Protein AF-A0A2E5C8D9-F1 (afdb_monomer_lite)

Secondary structure (DSSP, 8-state):
-HHHHHTT-SEEEEPPEEEE-TTS--EEEEE--EEEE--EEEES--BTTB--SEEEEETTEEEEEEEESSSPPPHHHHHHHHHHT--EEEEE-TT----S-HHHHHHHHHT-GGGEEEEE-HHHHHHHHHHHHHSEEEE-EEETTEEEEES-TT--EEETTEEEEEIIIIITT-TTEEE--GGGTEEEE-TTS-S--

Structure (mmCIF, N/CA/C/O backbone):
data_AF-A0A2E5C8D9-F1
#
_entry.id   AF-A0A2E5C8D9-F1
#
loop_
_atom_site.group_PDB
_atom_site.id
_atom_site.type_symbol
_atom_site.label_atom_id
_atom_site.label_alt_id
_atom_site.label_comp_id
_atom_site.label_asym_id
_atom_site.label_entity_id
_atom_site.label_seq_id
_atom_site.pdbx_PDB_ins_code
_atom_site.Cartn_x
_atom_site.Cartn_y
_atom_site.Cartn_z
_atom_site.occupancy
_atom_site.B_iso_or_equiv
_atom_site.auth_seq_id
_atom_site.auth_comp_id
_atom_site.auth_asym_id
_atom_site.auth_atom_id
_atom_site.pdbx_PDB_model_num
ATOM 1 N N . MET A 1 1 ? -8.378 1.638 27.401 1.00 74.62 1 MET A N 1
ATOM 2 C CA . MET A 1 1 ? -8.713 2.998 26.921 1.00 74.62 1 MET A CA 1
ATOM 3 C C . MET A 1 1 ? -9.035 3.040 25.424 1.00 74.62 1 MET A C 1
ATOM 5 O O . MET A 1 1 ? -10.217 3.096 25.116 1.00 74.62 1 MET A O 1
ATOM 9 N N . ALA A 1 2 ? -8.077 2.928 24.490 1.00 77.38 2 ALA A N 1
ATOM 10 C CA . ALA A 1 2 ? -8.384 2.901 23.042 1.00 77.38 2 ALA A CA 1
ATOM 11 C C . ALA A 1 2 ? -9.289 1.718 22.628 1.00 77.38 2 ALA A C 1
ATOM 13 O O . ALA A 1 2 ? -10.254 1.888 21.885 1.00 77.38 2 ALA A O 1
ATOM 14 N N . LYS A 1 3 ? -9.045 0.531 23.205 1.00 82.44 3 LYS A N 1
ATOM 15 C CA . LYS A 1 3 ? -9.891 -0.666 23.038 1.00 82.44 3 LYS A CA 1
ATOM 16 C C . LYS A 1 3 ? -11.347 -0.433 23.456 1.00 82.44 3 LYS A C 1
ATOM 18 O O . LYS A 1 3 ? -12.261 -0.879 22.770 1.00 82.44 3 LYS A O 1
ATOM 23 N N . ASP A 1 4 ? -11.560 0.307 24.544 1.00 86.56 4 ASP A N 1
ATOM 24 C CA . ASP A 1 4 ? -12.894 0.615 25.078 1.00 86.56 4 ASP A CA 1
ATOM 25 C C . ASP A 1 4 ? -13.639 1.664 24.251 1.00 86.56 4 ASP A C 1
ATOM 27 O O . ASP A 1 4 ? -14.867 1.701 24.260 1.00 86.56 4 ASP A O 1
ATOM 31 N N . ILE A 1 5 ? -12.896 2.550 23.583 1.00 89.31 5 ILE A N 1
ATOM 32 C CA . ILE A 1 5 ? -13.455 3.525 22.645 1.00 89.31 5 ILE A CA 1
ATOM 33 C C . ILE A 1 5 ? -13.934 2.781 21.400 1.00 89.31 5 ILE A C 1
ATOM 35 O O . ILE A 1 5 ? -15.106 2.875 21.041 1.00 89.31 5 ILE A O 1
ATOM 39 N N . LEU A 1 6 ? -13.059 1.980 20.780 1.00 88.44 6 LEU A N 1
ATOM 40 C CA . LEU A 1 6 ? -13.401 1.259 19.553 1.00 88.44 6 LEU A CA 1
ATOM 41 C C . LEU A 1 6 ? -14.492 0.210 19.761 1.00 88.44 6 LEU A C 1
ATOM 43 O O . LEU A 1 6 ? -15.310 0.031 18.869 1.00 88.44 6 LEU A O 1
ATOM 47 N N . SER A 1 7 ? -14.575 -0.429 20.933 1.00 88.38 7 SER A N 1
ATOM 48 C CA . SER A 1 7 ? -15.653 -1.383 21.235 1.00 88.38 7 SER A CA 1
ATOM 49 C C . SER A 1 7 ? -17.051 -0.762 21.271 1.00 88.38 7 SER A C 1
ATOM 51 O O . SER A 1 7 ? -18.037 -1.485 21.137 1.00 88.38 7 SER A O 1
ATOM 53 N N . LYS A 1 8 ? -17.143 0.564 21.424 1.00 90.94 8 LYS A N 1
ATOM 54 C CA . LYS A 1 8 ? -18.401 1.325 21.452 1.00 90.94 8 LYS A CA 1
ATOM 55 C C . LYS A 1 8 ? -18.602 2.199 20.214 1.00 90.94 8 LYS A C 1
ATOM 57 O O . LYS A 1 8 ? -19.673 2.781 20.054 1.00 90.94 8 LYS A O 1
ATOM 62 N N . ALA A 1 9 ? -17.590 2.321 19.361 1.00 93.38 9 ALA A N 1
ATOM 63 C CA . ALA A 1 9 ? -17.639 3.170 18.184 1.00 93.38 9 ALA A CA 1
ATOM 64 C C . ALA A 1 9 ? -18.539 2.558 17.099 1.00 93.38 9 ALA A C 1
ATOM 66 O O . ALA A 1 9 ? -18.466 1.368 16.801 1.00 93.38 9 ALA A O 1
ATOM 67 N N . ALA A 1 10 ? -19.372 3.390 16.471 1.00 95.06 10 ALA A N 1
ATOM 68 C CA . ALA A 1 10 ? -20.209 2.974 15.343 1.00 95.06 10 ALA A CA 1
ATOM 69 C C . ALA A 1 10 ? -19.453 2.994 14.001 1.00 95.06 10 ALA A C 1
ATOM 71 O O . ALA A 1 10 ? -19.888 2.385 13.021 1.00 95.06 10 ALA A O 1
ATOM 72 N N . TYR A 1 11 ? -18.339 3.721 13.937 1.00 97.00 11 TYR A N 1
ATOM 73 C CA . TYR A 1 11 ? -17.521 3.882 12.744 1.00 97.00 11 TYR A CA 1
ATOM 74 C C . TYR A 1 11 ? -16.048 4.070 13.110 1.00 97.00 11 TYR A C 1
ATOM 76 O O . TYR A 1 11 ? -15.708 4.261 14.274 1.00 97.00 11 TYR A O 1
ATOM 84 N N . ILE A 1 12 ? -15.188 4.041 12.096 1.00 97.06 12 ILE A N 1
ATOM 85 C CA . ILE A 1 12 ? -13.784 4.444 12.172 1.00 97.06 12 ILE A CA 1
ATOM 86 C C . ILE A 1 12 ? -13.391 5.164 10.879 1.00 97.06 12 ILE A C 1
ATOM 88 O O . ILE A 1 12 ? -13.770 4.744 9.783 1.00 97.06 12 ILE A O 1
ATOM 92 N N . ALA A 1 13 ? -12.654 6.264 10.987 1.00 97.44 13 ALA A N 1
ATOM 93 C CA . ALA A 1 13 ? -11.985 6.893 9.858 1.00 97.44 13 ALA A CA 1
ATOM 94 C C . ALA A 1 13 ? -10.702 6.126 9.534 1.00 97.44 13 ALA A C 1
ATOM 96 O O . ALA A 1 13 ? -9.872 5.911 10.415 1.00 97.44 13 ALA A O 1
ATOM 97 N N . LEU A 1 14 ? -10.542 5.715 8.277 1.00 97.12 14 LEU A N 1
ATOM 98 C CA . LEU A 1 14 ? -9.335 5.041 7.803 1.00 97.12 14 LEU A CA 1
ATOM 99 C C . LEU A 1 14 ? -8.529 5.961 6.878 1.00 97.12 14 LEU A C 1
ATOM 101 O O . LEU A 1 14 ? -9.137 6.764 6.160 1.00 97.12 14 LEU A O 1
ATOM 105 N N . PRO A 1 15 ? -7.188 5.836 6.886 1.00 96.75 15 PRO A N 1
ATOM 106 C CA . PRO A 1 15 ? -6.303 6.601 6.011 1.00 96.75 15 PRO A CA 1
ATOM 107 C C . PRO A 1 15 ? -6.549 6.269 4.528 1.00 96.75 15 PRO A C 1
ATOM 109 O O . PRO A 1 15 ? -7.162 5.236 4.218 1.00 96.75 15 PRO A O 1
ATOM 112 N N . PRO A 1 16 ? -6.071 7.117 3.593 1.00 97.00 16 PRO A N 1
ATOM 113 C CA . PRO A 1 16 ? -6.121 6.789 2.175 1.00 97.00 16 PRO A CA 1
ATOM 114 C C . PRO A 1 16 ? -5.384 5.471 1.906 1.00 97.00 16 PRO A C 1
ATOM 116 O O . PRO A 1 16 ? -4.491 5.064 2.651 1.00 97.00 16 PRO A O 1
ATOM 119 N N . VAL A 1 17 ? -5.785 4.774 0.846 1.00 95.88 17 VAL A N 1
ATOM 120 C CA . VAL A 1 17 ? -5.084 3.576 0.375 1.00 95.88 17 VAL A CA 1
ATOM 121 C C . VAL A 1 17 ? -4.276 3.979 -0.839 1.00 95.88 17 VAL A C 1
ATOM 123 O O . VAL A 1 17 ? -4.842 4.376 -1.858 1.00 95.88 17 VAL A O 1
ATOM 126 N N . GLU A 1 18 ? -2.963 3.874 -0.716 1.00 93.00 18 GLU A N 1
ATOM 127 C CA . GLU A 1 18 ? -2.011 4.313 -1.724 1.00 93.00 18 GLU A CA 1
ATOM 128 C C . GLU A 1 18 ? -1.073 3.157 -2.071 1.00 93.00 18 GLU A C 1
ATOM 130 O O . GLU A 1 18 ? -0.691 2.364 -1.206 1.00 93.00 18 GLU A O 1
ATOM 135 N N . LEU A 1 19 ? -0.741 3.041 -3.354 1.00 90.12 19 LEU A N 1
ATOM 136 C CA . LEU A 1 19 ? 0.209 2.073 -3.877 1.00 90.12 19 LEU A CA 1
ATOM 137 C C . LEU A 1 19 ? 1.439 2.816 -4.402 1.00 90.12 19 LEU A C 1
ATOM 139 O O . LEU A 1 19 ? 1.326 3.655 -5.299 1.00 90.12 19 LEU A O 1
ATOM 143 N N . TYR A 1 20 ? 2.604 2.477 -3.856 1.00 84.31 20 TYR A N 1
ATOM 144 C CA . TYR A 1 20 ? 3.896 3.009 -4.280 1.00 84.31 20 TYR A CA 1
ATOM 145 C C . TYR A 1 20 ? 4.586 2.003 -5.190 1.00 84.31 20 TYR A C 1
ATOM 147 O O . TYR A 1 20 ? 4.697 0.825 -4.849 1.00 84.31 20 TYR A O 1
ATOM 155 N N . PHE A 1 21 ? 5.063 2.463 -6.342 1.00 85.31 21 PHE A N 1
ATOM 156 C CA . PHE A 1 21 ? 5.909 1.636 -7.202 1.00 85.31 21 PHE A CA 1
ATOM 157 C C . PHE A 1 21 ? 7.334 1.595 -6.645 1.00 85.31 21 PHE A C 1
ATOM 159 O O . PHE A 1 21 ? 7.719 2.481 -5.882 1.00 85.31 21 PHE A O 1
ATOM 166 N N . GLU A 1 22 ? 8.138 0.605 -7.045 1.00 75.38 22 GLU A N 1
ATOM 167 C CA . GLU A 1 22 ? 9.503 0.419 -6.516 1.00 75.38 22 GLU A CA 1
ATOM 168 C C . GLU A 1 22 ? 10.383 1.670 -6.706 1.00 75.38 22 GLU A C 1
ATOM 170 O O . GLU A 1 22 ? 11.200 2.005 -5.853 1.00 75.38 22 GLU A O 1
ATOM 175 N N . THR A 1 23 ? 10.170 2.422 -7.790 1.00 75.50 23 THR A N 1
ATOM 176 C CA . THR A 1 23 ? 10.890 3.677 -8.059 1.00 75.50 23 THR A CA 1
ATOM 177 C C . THR A 1 23 ? 10.477 4.842 -7.154 1.00 75.50 23 THR A C 1
ATOM 179 O O . THR A 1 23 ? 11.149 5.874 -7.141 1.00 75.50 23 THR A O 1
ATOM 182 N N . GLY A 1 24 ? 9.339 4.729 -6.460 1.00 72.50 24 GLY A N 1
ATOM 183 C CA . GLY A 1 24 ? 8.712 5.803 -5.689 1.00 72.50 24 GLY A CA 1
ATOM 184 C C . GLY A 1 24 ? 8.172 6.965 -6.532 1.00 72.50 24 GLY A C 1
ATOM 185 O O . GLY A 1 24 ? 7.779 7.984 -5.972 1.00 72.50 24 GLY A O 1
ATOM 186 N N . ARG A 1 25 ? 8.176 6.858 -7.870 1.00 79.88 25 ARG A N 1
ATOM 187 C CA . ARG A 1 25 ? 7.836 7.976 -8.772 1.00 79.88 25 ARG A CA 1
ATOM 188 C C . ARG A 1 25 ? 6.350 8.124 -9.044 1.00 79.88 25 ARG A C 1
ATOM 190 O O . ARG A 1 25 ? 5.886 9.247 -9.185 1.00 79.88 25 ARG A O 1
ATOM 197 N N . ARG A 1 26 ? 5.615 7.014 -9.097 1.00 82.50 26 ARG A N 1
ATOM 198 C CA . ARG A 1 26 ? 4.156 7.023 -9.200 1.00 82.50 26 ARG A CA 1
ATOM 199 C C . ARG A 1 26 ? 3.553 6.552 -7.889 1.00 82.50 26 ARG A C 1
ATOM 201 O O . ARG A 1 26 ? 3.916 5.494 -7.372 1.00 82.50 26 ARG A O 1
ATOM 208 N N . LEU A 1 27 ? 2.614 7.353 -7.404 1.00 84.25 27 LEU A N 1
ATOM 209 C CA . LEU A 1 27 ? 1.687 7.007 -6.343 1.00 84.25 27 LEU A CA 1
ATOM 210 C C . LEU A 1 27 ? 0.318 6.798 -6.979 1.00 84.25 27 LEU A C 1
ATOM 212 O O . LEU A 1 27 ? -0.237 7.726 -7.569 1.00 84.25 27 LEU A O 1
ATOM 216 N N . LEU A 1 28 ? -0.228 5.593 -6.855 1.00 89.31 28 LEU A N 1
ATOM 217 C CA . LEU A 1 28 ? -1.600 5.323 -7.260 1.00 89.31 28 LEU A CA 1
ATOM 218 C C . LEU A 1 28 ? -2.508 5.369 -6.030 1.00 89.31 28 LEU A C 1
ATOM 220 O O . LEU A 1 2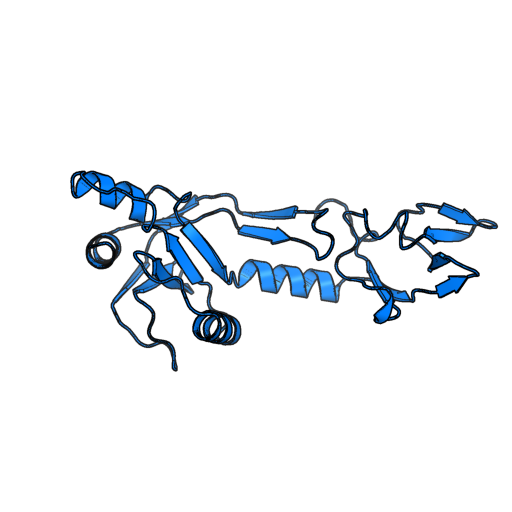8 ? -2.413 4.518 -5.143 1.00 89.31 28 LEU A O 1
ATOM 224 N N . ARG A 1 29 ? -3.399 6.364 -5.969 1.00 92.25 29 ARG A N 1
ATOM 225 C CA . ARG A 1 29 ? -4.400 6.458 -4.903 1.00 92.25 29 ARG A CA 1
ATOM 226 C C . ARG A 1 29 ? -5.607 5.584 -5.236 1.00 92.25 29 ARG A C 1
ATOM 228 O O . ARG A 1 29 ? -6.391 5.899 -6.121 1.00 92.25 29 ARG A O 1
ATOM 235 N N . LEU A 1 30 ? -5.786 4.509 -4.472 1.00 93.94 30 LEU A N 1
ATOM 236 C CA . LEU A 1 30 ? -6.883 3.547 -4.634 1.00 93.94 30 LEU A CA 1
ATOM 237 C C . LEU A 1 30 ? -8.163 3.983 -3.913 1.00 93.94 30 LEU A C 1
ATOM 239 O O . LEU A 1 30 ? -9.271 3.573 -4.278 1.00 93.94 30 LEU A O 1
ATOM 243 N N . SER A 1 31 ? -8.028 4.769 -2.847 1.00 94.56 31 SER A N 1
ATOM 244 C CA . SER A 1 31 ? -9.142 5.447 -2.176 1.00 94.56 31 SER A CA 1
ATOM 245 C C . SER A 1 31 ? -8.644 6.568 -1.277 1.00 94.56 31 SER A C 1
ATOM 247 O O . SER A 1 31 ? -7.604 6.415 -0.641 1.00 94.56 31 SER A O 1
ATOM 249 N N . ASP A 1 32 ? -9.428 7.636 -1.155 1.00 96.38 32 ASP A N 1
ATOM 250 C CA . ASP A 1 32 ? -9.212 8.680 -0.151 1.00 96.38 32 ASP A CA 1
ATOM 251 C C . ASP A 1 32 ? -9.522 8.200 1.275 1.00 96.38 32 ASP A C 1
ATOM 253 O O . ASP A 1 32 ? -10.163 7.162 1.490 1.00 96.38 32 ASP A O 1
ATOM 257 N N . ALA A 1 33 ? -9.079 8.993 2.256 1.00 96.69 33 ALA A N 1
ATOM 258 C CA . ALA A 1 33 ? -9.475 8.822 3.645 1.00 96.69 33 ALA A CA 1
ATOM 259 C C . ALA A 1 33 ? -10.998 8.913 3.771 1.00 96.69 33 ALA A C 1
ATOM 261 O O . ALA A 1 33 ? -11.628 9.829 3.236 1.00 96.69 33 ALA A O 1
ATOM 262 N N . ARG A 1 34 ? -11.608 7.971 4.492 1.00 96.38 34 ARG A N 1
ATOM 263 C CA . ARG A 1 34 ? -13.062 7.976 4.688 1.00 96.38 34 ARG A CA 1
ATOM 264 C C . ARG A 1 34 ? -13.483 7.244 5.951 1.00 96.38 34 ARG A C 1
ATOM 266 O O . ARG A 1 34 ? -12.774 6.371 6.453 1.00 96.38 34 ARG A O 1
ATOM 273 N N . LYS A 1 35 ? -14.682 7.575 6.426 1.00 97.31 35 LYS A N 1
ATOM 274 C CA . LYS A 1 35 ? -15.340 6.886 7.538 1.00 97.31 35 LYS A CA 1
ATOM 275 C C . LYS A 1 35 ? -15.984 5.591 7.053 1.00 97.31 35 LYS A C 1
ATOM 277 O O . LYS A 1 35 ? -16.658 5.561 6.024 1.00 97.31 35 LYS A O 1
ATOM 282 N N . TYR A 1 36 ? -15.787 4.531 7.820 1.00 97.25 36 TYR A N 1
ATOM 283 C CA . TYR A 1 36 ? -16.376 3.222 7.595 1.00 97.25 36 TYR A CA 1
ATOM 284 C C . TYR A 1 36 ? -17.201 2.821 8.806 1.00 97.25 36 TYR A C 1
ATOM 286 O O . TYR A 1 36 ? -16.725 2.921 9.934 1.00 97.25 36 TYR A O 1
ATOM 294 N N . LYS A 1 37 ? -18.421 2.336 8.571 1.00 97.81 37 LYS A N 1
ATOM 295 C CA . LYS A 1 37 ? -19.233 1.728 9.623 1.00 97.81 37 LYS A CA 1
ATOM 296 C C . LYS A 1 37 ? -18.532 0.475 10.151 1.00 97.81 37 LYS A C 1
ATOM 298 O O . LYS A 1 37 ? -18.030 -0.328 9.367 1.00 97.81 37 LYS A O 1
ATOM 303 N N . ILE A 1 38 ? -18.528 0.324 11.469 1.00 97.56 38 ILE A N 1
ATOM 304 C CA . ILE A 1 38 ? -18.070 -0.889 12.138 1.00 97.56 38 ILE A CA 1
ATOM 305 C C . ILE A 1 38 ? -19.267 -1.834 12.252 1.00 97.56 38 ILE A C 1
ATOM 307 O O . ILE A 1 38 ? -20.281 -1.497 12.863 1.00 97.56 38 ILE A O 1
ATOM 311 N N . ASP A 1 39 ? -19.149 -3.018 11.659 1.00 96.81 39 ASP A N 1
ATOM 312 C CA . ASP A 1 39 ? -20.178 -4.057 11.737 1.00 96.81 39 ASP A CA 1
ATOM 313 C C . ASP A 1 39 ? -20.042 -4.871 13.027 1.00 96.81 39 ASP A C 1
ATOM 315 O O . ASP A 1 39 ? -21.036 -5.251 13.646 1.00 96.81 39 ASP A O 1
ATOM 319 N N . ARG A 1 40 ? -18.799 -5.155 13.438 1.00 95.25 40 ARG A N 1
ATOM 320 C CA . ARG A 1 40 ? -18.492 -5.929 14.645 1.00 95.25 40 ARG A CA 1
ATOM 321 C C . ARG A 1 40 ? -17.126 -5.552 15.206 1.00 95.25 40 ARG A C 1
ATOM 323 O O . ARG A 1 40 ? -16.200 -5.278 14.449 1.00 95.25 40 ARG A O 1
ATOM 330 N N . VAL A 1 41 ? -16.990 -5.630 16.528 1.00 94.44 41 VAL A N 1
ATOM 331 C CA . VAL A 1 41 ? -15.711 -5.492 17.236 1.00 94.44 41 VAL A CA 1
ATOM 332 C C . VAL A 1 41 ? -15.397 -6.777 17.988 1.00 94.44 41 VAL A C 1
ATOM 334 O O . VAL A 1 41 ? -16.265 -7.357 18.644 1.00 94.44 41 VAL A O 1
ATOM 337 N N . ARG A 1 42 ? -14.147 -7.225 17.893 1.00 92.19 42 ARG A N 1
ATOM 338 C CA . ARG A 1 42 ? -13.594 -8.363 18.627 1.00 92.19 42 ARG A CA 1
ATOM 339 C C . ARG A 1 42 ? -12.336 -7.913 19.361 1.00 92.19 42 ARG A C 1
ATOM 341 O O . ARG A 1 42 ? -11.358 -7.526 18.731 1.00 92.19 42 ARG A O 1
ATOM 348 N N . VAL A 1 43 ? -12.380 -7.937 20.688 1.00 85.81 43 VAL A N 1
ATOM 349 C CA . VAL A 1 43 ? -11.277 -7.504 21.557 1.00 85.81 43 VAL A CA 1
ATOM 350 C C . VAL A 1 43 ? -10.447 -8.721 21.951 1.00 85.81 43 VAL A C 1
ATOM 352 O O . VAL A 1 43 ? -11.024 -9.765 22.254 1.00 85.81 43 VAL A O 1
ATOM 355 N N . GLU A 1 44 ? -9.116 -8.604 21.903 1.00 70.38 44 GLU A N 1
ATOM 356 C CA . GLU A 1 44 ? -8.165 -9.660 22.308 1.00 70.38 44 GLU A CA 1
ATOM 357 C C . GLU A 1 44 ? -8.416 -11.045 21.686 1.00 70.38 44 GLU A C 1
ATOM 359 O O . GLU A 1 44 ? -8.051 -12.081 22.243 1.00 70.38 44 GLU A O 1
ATOM 364 N N . SER A 1 45 ? -9.044 -11.073 20.514 1.00 73.31 45 SER A N 1
ATOM 365 C CA . SER A 1 45 ? -9.340 -12.308 19.798 1.00 73.31 45 SER A CA 1
ATOM 366 C C . SER A 1 45 ? -8.121 -12.760 19.007 1.00 73.31 45 SER A C 1
ATOM 368 O O . SER A 1 45 ? -7.468 -11.943 18.368 1.00 73.31 45 SER A O 1
ATOM 370 N N . SER A 1 46 ? -7.829 -14.058 19.016 1.00 77.94 46 SER A N 1
ATOM 371 C CA . SER A 1 46 ? -6.811 -14.637 18.141 1.00 77.94 46 SER A CA 1
ATOM 372 C C . SER A 1 46 ? -7.359 -14.809 16.725 1.00 77.94 46 SER A C 1
ATOM 374 O O . SER A 1 46 ? -8.460 -15.335 16.544 1.00 77.94 46 SER A O 1
ATOM 376 N N . ILE A 1 47 ? -6.574 -14.414 15.726 1.00 78.81 47 ILE A N 1
ATOM 377 C CA . ILE A 1 47 ? -6.780 -14.795 14.328 1.00 78.81 47 ILE A CA 1
ATOM 378 C C . ILE A 1 47 ? -5.624 -15.695 13.910 1.00 78.81 47 ILE A C 1
ATOM 380 O O . ILE A 1 47 ? -4.466 -15.274 13.861 1.00 78.81 47 ILE A O 1
ATOM 384 N N . GLU A 1 48 ? -5.951 -16.969 13.698 1.00 81.00 48 GLU A N 1
ATOM 385 C CA . GLU A 1 48 ? -4.978 -18.056 13.599 1.00 81.00 48 GLU A CA 1
ATOM 386 C C . GLU A 1 48 ? -3.966 -17.993 14.754 1.00 81.00 48 GLU A C 1
ATOM 388 O O . GLU A 1 48 ? -4.318 -18.228 15.907 1.00 81.00 48 GLU A O 1
ATOM 393 N N . ASN A 1 49 ? -2.721 -17.620 14.458 1.00 80.19 49 ASN A N 1
ATOM 394 C CA . ASN A 1 49 ? -1.644 -17.570 15.434 1.00 80.19 49 ASN A CA 1
ATOM 395 C C . ASN A 1 49 ? -1.408 -16.148 15.988 1.00 80.19 49 ASN A C 1
ATOM 397 O O . ASN A 1 49 ? -0.643 -15.987 16.939 1.00 80.19 49 ASN A O 1
ATOM 401 N N . ILE A 1 50 ? -2.001 -15.103 15.402 1.00 81.50 50 ILE A N 1
ATOM 402 C CA . ILE A 1 50 ? -1.756 -13.705 15.792 1.00 81.50 50 ILE A CA 1
ATOM 403 C C . ILE A 1 50 ? -2.774 -13.277 16.848 1.00 81.50 50 ILE A C 1
ATOM 405 O O . ILE A 1 50 ? -3.974 -13.490 16.682 1.00 81.50 50 ILE A O 1
ATOM 409 N N . ARG A 1 51 ? -2.299 -12.619 17.912 1.00 85.25 51 ARG A N 1
ATOM 410 C CA . ARG A 1 51 ? -3.146 -11.921 18.885 1.00 85.25 51 ARG A CA 1
ATOM 411 C C . ARG A 1 51 ? -3.054 -10.405 18.655 1.00 85.25 51 ARG A C 1
ATOM 413 O O . ARG A 1 51 ? -2.130 -9.772 19.175 1.00 85.25 51 ARG A O 1
ATOM 420 N N . PRO A 1 52 ? -3.940 -9.832 17.828 1.00 87.81 52 PRO A N 1
ATOM 421 C CA . PRO A 1 52 ? -4.058 -8.390 17.699 1.00 87.81 52 PRO A CA 1
ATOM 422 C C . PRO A 1 52 ? -4.721 -7.767 18.927 1.00 87.81 52 PRO A C 1
ATOM 424 O O . PRO A 1 52 ? -5.410 -8.445 19.697 1.00 87.81 52 PRO A O 1
ATOM 427 N N . ASP A 1 53 ? -4.547 -6.458 19.087 1.00 87.00 53 ASP A N 1
ATOM 428 C CA . ASP A 1 53 ? -5.263 -5.700 20.112 1.00 87.00 53 ASP A CA 1
ATOM 429 C C . ASP A 1 53 ? -6.779 -5.750 19.896 1.00 87.00 53 ASP A C 1
ATOM 431 O O . ASP A 1 53 ? -7.547 -5.952 20.847 1.00 87.00 53 ASP A O 1
ATOM 435 N N . LEU A 1 54 ? -7.199 -5.571 18.641 1.00 91.12 54 LEU A N 1
ATOM 436 C CA . LEU A 1 54 ? -8.590 -5.546 18.207 1.00 91.12 54 LEU A CA 1
ATOM 437 C C . LEU A 1 54 ? -8.713 -6.102 16.782 1.00 91.12 54 LEU A C 1
ATOM 439 O O . LEU A 1 54 ? -7.816 -5.954 15.950 1.00 91.12 54 LEU A O 1
ATOM 443 N N . ILE A 1 55 ? -9.877 -6.669 16.476 1.00 93.94 55 ILE A N 1
ATOM 444 C CA . ILE A 1 55 ? -10.303 -6.957 15.106 1.00 93.94 55 ILE A CA 1
ATOM 445 C C . ILE A 1 55 ? -11.651 -6.278 14.877 1.00 93.94 55 ILE A C 1
ATOM 447 O O . ILE A 1 55 ? -12.629 -6.561 15.578 1.00 93.94 55 ILE A O 1
ATOM 451 N N . LEU A 1 56 ? -11.700 -5.388 13.891 1.00 95.38 56 LEU A N 1
ATOM 452 C CA . LEU A 1 56 ? -12.929 -4.769 13.408 1.00 95.38 56 LEU A CA 1
ATOM 453 C C . LEU A 1 56 ? -13.427 -5.545 12.191 1.00 95.38 56 LEU A C 1
ATOM 455 O O . LEU A 1 56 ? -12.633 -5.929 11.340 1.00 95.38 56 LEU A O 1
ATOM 459 N N . THR A 1 57 ? -14.733 -5.743 12.075 1.00 95.88 57 THR A N 1
ATOM 460 C CA . THR A 1 57 ? -15.356 -6.188 10.824 1.00 95.88 57 THR A CA 1
ATOM 461 C C . THR A 1 57 ? -16.014 -4.980 10.161 1.00 95.88 57 THR A C 1
ATOM 463 O O . THR A 1 57 ? -16.794 -4.278 10.803 1.00 95.88 57 THR A O 1
ATOM 466 N N . ILE A 1 58 ? -15.673 -4.720 8.899 1.00 95.75 58 ILE A N 1
ATOM 467 C CA . ILE A 1 58 ? -16.117 -3.575 8.096 1.00 95.75 58 ILE A CA 1
ATOM 468 C C . ILE A 1 58 ? -16.532 -4.074 6.710 1.00 95.75 58 ILE A C 1
ATOM 470 O O . ILE A 1 58 ? -15.714 -4.623 5.969 1.00 95.75 58 ILE A O 1
ATOM 474 N N . GLY A 1 59 ? -17.797 -3.877 6.336 1.00 94.06 59 GLY A N 1
ATOM 475 C CA . GLY A 1 59 ? -18.340 -4.378 5.072 1.00 94.06 59 GLY A CA 1
ATOM 476 C C . GLY A 1 59 ? -18.188 -5.896 4.934 1.00 94.06 59 GLY A C 1
ATOM 477 O O . GLY A 1 59 ? -17.879 -6.384 3.848 1.00 94.06 59 GLY A O 1
ATOM 478 N N . GLY A 1 60 ? -18.309 -6.629 6.047 1.00 93.88 60 GLY A N 1
ATOM 479 C CA . GLY A 1 60 ? -18.101 -8.081 6.098 1.00 93.88 60 GLY A CA 1
ATOM 480 C C . GLY A 1 60 ? -16.644 -8.552 5.977 1.00 93.88 60 GLY A C 1
ATOM 481 O O . GLY A 1 60 ? -16.415 -9.751 5.837 1.00 93.88 60 GLY A O 1
ATOM 482 N N . ARG A 1 61 ? -15.656 -7.647 6.024 1.00 94.44 61 ARG A N 1
ATOM 483 C CA . ARG A 1 61 ? -14.222 -7.979 5.984 1.00 94.44 61 ARG A CA 1
ATOM 484 C C . ARG A 1 61 ? -13.539 -7.613 7.287 1.00 94.44 61 ARG A C 1
ATOM 486 O O . ARG A 1 61 ? -13.873 -6.602 7.894 1.00 94.44 61 ARG A O 1
ATOM 493 N N . ASP A 1 62 ? -12.549 -8.401 7.671 1.00 95.06 62 ASP A N 1
ATOM 494 C CA . ASP A 1 62 ? -11.778 -8.139 8.877 1.00 95.06 62 ASP A CA 1
ATOM 495 C C . ASP A 1 62 ? -10.668 -7.109 8.643 1.00 95.06 62 ASP A C 1
ATOM 497 O O . ASP A 1 62 ? -10.010 -7.088 7.601 1.00 95.06 62 ASP A O 1
ATOM 501 N N . LEU A 1 63 ? -10.473 -6.262 9.649 1.00 96.00 63 LEU A N 1
ATOM 502 C CA . LEU A 1 63 ? -9.408 -5.283 9.779 1.00 96.00 63 LEU A CA 1
ATOM 503 C C . LEU A 1 63 ? -8.748 -5.487 11.144 1.00 96.00 63 LEU A C 1
ATOM 505 O O . LEU A 1 63 ? -9.383 -5.310 12.187 1.00 96.00 63 LEU A O 1
ATOM 509 N N . ILE A 1 64 ? -7.471 -5.848 11.130 1.00 95.06 64 ILE A N 1
ATOM 510 C CA . ILE A 1 64 ? -6.641 -5.905 12.332 1.00 95.06 64 ILE A CA 1
ATOM 511 C C . ILE A 1 64 ? -6.303 -4.474 12.762 1.00 95.06 64 ILE A C 1
ATOM 513 O O . ILE A 1 64 ? -5.966 -3.630 11.931 1.00 95.06 64 ILE A O 1
ATOM 517 N N . VAL A 1 65 ? -6.390 -4.198 14.060 1.00 93.00 65 VAL A N 1
ATOM 518 C CA . VAL A 1 65 ? -6.011 -2.904 14.630 1.00 93.00 65 VAL A CA 1
ATOM 519 C C . VAL A 1 65 ? -5.046 -3.144 15.782 1.00 93.00 65 VAL A C 1
ATOM 521 O O . VAL A 1 65 ? -5.372 -3.866 16.726 1.00 93.00 65 VAL A O 1
ATOM 524 N N . GLU A 1 66 ? -3.873 -2.527 15.690 1.00 90.88 66 GLU A N 1
ATOM 525 C CA . GLU A 1 66 ? -2.844 -2.478 16.730 1.00 90.88 66 GLU A CA 1
ATOM 526 C C . GLU A 1 66 ? -2.792 -1.067 17.324 1.00 90.88 66 GLU A C 1
ATOM 528 O O . GLU A 1 66 ? -2.976 -0.086 16.598 1.00 90.88 66 GLU A O 1
ATOM 533 N N . VAL A 1 67 ? -2.561 -0.944 18.632 1.00 87.12 67 VAL A N 1
ATOM 534 C CA . VAL A 1 67 ? -2.436 0.358 19.300 1.00 87.12 67 VAL A CA 1
ATOM 535 C C . VAL A 1 67 ? -0.999 0.542 19.774 1.00 87.12 67 VAL A C 1
ATOM 537 O O . VAL A 1 67 ? -0.539 -0.138 20.690 1.00 87.12 67 VAL A O 1
ATOM 540 N N . PHE A 1 68 ? -0.294 1.503 19.183 1.00 79.88 68 PHE A N 1
ATOM 541 C CA . PHE A 1 68 ? 1.076 1.831 19.556 1.00 79.88 68 PHE A CA 1
ATOM 542 C C . PHE A 1 68 ? 1.095 2.938 20.610 1.00 79.88 68 PHE A C 1
ATOM 544 O O . PHE A 1 68 ? 0.651 4.056 20.360 1.00 79.88 68 PHE A O 1
ATOM 551 N N . VAL A 1 69 ? 1.611 2.620 21.801 1.00 66.50 69 VAL A N 1
ATOM 552 C CA . VAL A 1 69 ? 1.806 3.593 22.894 1.00 66.50 69 VAL A CA 1
ATOM 553 C C . VAL A 1 69 ? 3.290 3.735 23.230 1.00 66.50 69 VAL A C 1
ATOM 555 O O . VAL A 1 69 ? 3.816 4.839 23.229 1.00 66.50 69 VAL A O 1
ATOM 558 N N . THR A 1 70 ? 3.993 2.624 23.475 1.00 56.62 70 THR A N 1
ATOM 559 C CA . THR A 1 70 ? 5.435 2.635 23.804 1.00 56.62 70 THR A CA 1
ATOM 560 C C . THR A 1 70 ? 6.274 1.648 22.991 1.00 56.62 70 THR A C 1
ATOM 562 O O . THR A 1 70 ? 7.472 1.871 22.829 1.00 56.62 70 THR A O 1
ATOM 565 N N . HIS A 1 71 ? 5.677 0.589 22.426 1.00 61.81 71 HIS A N 1
ATOM 566 C CA . HIS A 1 71 ? 6.377 -0.402 21.595 1.00 61.81 71 HIS A CA 1
ATOM 567 C C . HIS A 1 71 ? 5.695 -0.596 20.240 1.00 61.81 71 HIS A C 1
ATOM 569 O O . HIS A 1 71 ? 4.530 -0.989 20.204 1.00 61.81 71 HIS A O 1
ATOM 575 N N . LYS A 1 72 ? 6.418 -0.295 19.150 1.00 62.72 72 LYS A N 1
ATOM 576 C CA . LYS A 1 72 ? 5.923 -0.453 17.776 1.00 62.72 72 LYS A CA 1
ATOM 577 C C . LYS A 1 72 ? 5.614 -1.918 17.514 1.00 62.72 72 LYS A C 1
ATOM 579 O O . LYS A 1 72 ? 6.226 -2.794 18.130 1.00 62.72 72 LYS A O 1
ATOM 584 N N . VAL A 1 73 ? 4.710 -2.179 16.574 1.00 69.00 73 VAL A N 1
ATOM 585 C CA . VAL A 1 73 ? 4.510 -3.538 16.062 1.00 69.00 73 VAL A CA 1
ATOM 586 C C . VAL A 1 73 ? 5.849 -4.092 15.561 1.00 69.00 73 VAL A C 1
ATOM 588 O O . VAL A 1 73 ? 6.505 -3.471 14.727 1.00 69.00 73 VAL A O 1
ATOM 591 N N . ASP A 1 74 ? 6.264 -5.247 16.087 1.00 79.31 74 ASP A N 1
ATOM 592 C CA . ASP A 1 74 ? 7.518 -5.885 15.686 1.00 79.31 74 ASP A CA 1
ATOM 593 C C . ASP A 1 74 ? 7.447 -6.476 14.262 1.00 79.31 74 ASP A C 1
ATOM 595 O O . ASP A 1 74 ? 6.379 -6.819 13.739 1.00 79.31 74 ASP A O 1
ATOM 599 N N . ASP A 1 75 ? 8.610 -6.611 13.620 1.00 81.44 75 ASP A N 1
ATOM 600 C CA . ASP A 1 75 ? 8.721 -7.102 12.240 1.00 81.44 75 ASP A CA 1
ATOM 601 C C . ASP A 1 75 ? 8.175 -8.532 12.069 1.00 81.44 75 ASP A C 1
ATOM 603 O O . ASP A 1 75 ? 7.696 -8.909 10.988 1.00 81.44 75 ASP A O 1
ATOM 607 N N . GLU A 1 76 ? 8.206 -9.342 13.132 1.00 83.81 76 GLU A N 1
ATOM 608 C CA . GLU A 1 76 ? 7.666 -10.700 13.122 1.00 83.81 76 GLU A CA 1
ATOM 609 C C . GLU A 1 76 ? 6.137 -10.674 12.985 1.00 83.81 76 GLU A C 1
ATOM 611 O O . GLU A 1 76 ? 5.567 -11.361 12.127 1.00 83.81 76 GLU A O 1
ATOM 616 N N . LYS A 1 77 ? 5.460 -9.838 13.775 1.00 81.50 77 LYS A N 1
ATOM 617 C CA . LYS A 1 77 ? 4.012 -9.636 13.746 1.00 81.50 77 LYS A CA 1
ATOM 618 C C . LYS A 1 77 ? 3.581 -9.039 12.413 1.00 81.50 77 LYS A C 1
ATOM 620 O O . LYS A 1 77 ? 2.646 -9.573 11.811 1.00 81.50 77 LYS A O 1
ATOM 625 N N . VAL A 1 78 ? 4.303 -8.042 11.886 1.00 86.38 78 VAL A N 1
ATOM 626 C CA . VAL A 1 78 ? 4.059 -7.502 10.531 1.00 86.38 78 VAL A CA 1
ATOM 627 C C . VAL A 1 78 ? 4.121 -8.616 9.486 1.00 86.38 78 VAL A C 1
ATOM 629 O O . VAL A 1 78 ? 3.217 -8.759 8.660 1.00 86.38 78 VAL A O 1
ATOM 632 N N . SER A 1 79 ? 5.159 -9.452 9.536 1.00 87.00 79 SER A N 1
ATOM 633 C CA . SER A 1 79 ? 5.336 -10.557 8.590 1.00 87.00 79 SER A CA 1
ATOM 634 C C . SER A 1 79 ? 4.203 -11.581 8.670 1.00 87.00 79 SER A C 1
ATOM 636 O O . SER A 1 79 ? 3.762 -12.110 7.648 1.00 87.00 79 SER A O 1
ATOM 638 N N . ARG A 1 80 ? 3.699 -11.861 9.875 1.00 87.75 80 ARG A N 1
ATOM 639 C CA . ARG A 1 80 ? 2.563 -12.768 10.085 1.00 87.75 80 ARG A CA 1
ATOM 640 C C . ARG A 1 80 ? 1.264 -12.173 9.544 1.00 87.75 80 ARG A C 1
ATOM 642 O O . ARG A 1 80 ? 0.541 -12.881 8.852 1.00 87.75 80 ARG A O 1
ATOM 649 N N . ILE A 1 81 ? 1.003 -10.888 9.789 1.00 89.31 81 ILE A N 1
ATOM 650 C CA . ILE A 1 81 ? -0.165 -10.169 9.251 1.00 89.31 81 ILE A CA 1
ATOM 651 C C . ILE A 1 81 ? -0.161 -10.219 7.719 1.00 89.31 81 ILE A C 1
ATOM 653 O O . ILE A 1 81 ? -1.167 -10.578 7.110 1.00 89.31 81 ILE A O 1
ATOM 657 N N . LYS A 1 82 ? 0.990 -9.937 7.094 1.00 89.88 82 LYS A N 1
ATOM 658 C CA . LYS A 1 82 ? 1.154 -10.014 5.634 1.00 89.88 82 LYS A CA 1
ATOM 659 C C . LYS A 1 82 ? 0.811 -11.402 5.091 1.00 89.88 82 LYS A C 1
ATOM 661 O O . LYS A 1 82 ? 0.124 -11.500 4.080 1.00 89.88 82 LYS A O 1
ATOM 666 N N . ARG A 1 83 ? 1.236 -12.471 5.777 1.00 90.06 83 ARG A N 1
ATOM 667 C CA . ARG A 1 83 ? 0.913 -13.858 5.390 1.00 90.06 83 ARG A CA 1
ATOM 668 C C . ARG A 1 83 ? -0.570 -14.199 5.524 1.00 90.06 83 ARG A C 1
ATOM 670 O O . ARG A 1 83 ? -1.059 -14.976 4.715 1.00 90.06 83 ARG A O 1
ATOM 677 N N . LEU A 1 84 ? -1.275 -13.619 6.498 1.00 90.88 84 LEU A N 1
ATOM 678 C CA . LEU A 1 84 ? -2.729 -13.787 6.619 1.00 90.88 84 LEU A CA 1
ATOM 679 C C . LEU A 1 84 ? -3.494 -13.130 5.463 1.00 90.88 84 LEU A C 1
ATOM 681 O O . LEU A 1 84 ? -4.640 -13.487 5.210 1.00 90.88 84 LEU A O 1
ATOM 685 N N . GLY A 1 85 ? -2.904 -12.133 4.795 1.00 91.75 85 GLY A N 1
ATOM 686 C CA . GLY A 1 85 ? -3.586 -11.370 3.748 1.00 91.75 85 GLY A CA 1
ATOM 687 C C . GLY A 1 85 ? -4.741 -10.507 4.272 1.00 91.75 85 GLY A C 1
ATOM 688 O O . GLY A 1 85 ? -5.564 -10.038 3.486 1.00 91.75 85 GLY A O 1
ATOM 689 N N . VAL A 1 86 ? -4.808 -10.274 5.587 1.00 92.81 86 VAL A N 1
ATOM 690 C CA . VAL A 1 86 ? -5.831 -9.447 6.242 1.00 92.81 86 VAL A CA 1
ATOM 691 C C . VAL A 1 86 ? -5.280 -8.044 6.453 1.00 92.81 86 VAL A C 1
ATOM 693 O O . VAL A 1 86 ? -4.205 -7.882 7.026 1.00 92.81 86 VAL A O 1
ATOM 696 N N . SER A 1 87 ? -6.019 -7.025 6.006 1.00 96.38 87 SER A N 1
ATOM 697 C CA . SER A 1 87 ? -5.642 -5.623 6.211 1.00 96.38 87 SER A CA 1
ATOM 698 C C . SER A 1 87 ? -5.436 -5.312 7.693 1.00 96.38 87 SER A C 1
ATOM 700 O O . SER A 1 87 ? -6.190 -5.782 8.546 1.00 96.38 87 SER A O 1
ATOM 702 N N . ALA A 1 88 ? -4.444 -4.479 7.986 1.00 95.81 88 ALA A N 1
ATOM 703 C CA . ALA A 1 88 ? -4.083 -4.093 9.337 1.00 95.81 88 ALA A CA 1
ATOM 704 C C . ALA A 1 88 ? -3.661 -2.626 9.405 1.00 95.81 88 ALA A C 1
ATOM 706 O O . ALA A 1 88 ? -2.909 -2.152 8.547 1.00 95.81 88 ALA A O 1
ATOM 707 N N . ILE A 1 89 ? -4.108 -1.937 10.451 1.00 95.31 89 ILE A N 1
ATOM 708 C CA . ILE A 1 89 ? -3.653 -0.591 10.794 1.00 95.31 89 ILE A CA 1
ATOM 709 C C . ILE A 1 89 ? -2.999 -0.561 12.173 1.00 95.31 89 ILE A C 1
ATOM 711 O O . ILE A 1 89 ? -3.353 -1.334 13.063 1.00 95.31 89 ILE A O 1
ATOM 715 N N . GLU A 1 90 ? -2.085 0.380 12.343 1.00 93.19 90 GLU A N 1
ATOM 716 C CA . GLU A 1 90 ? -1.558 0.811 13.632 1.00 93.19 90 GLU A CA 1
ATOM 717 C C . GLU A 1 90 ? -2.167 2.175 13.961 1.00 93.19 90 GLU A C 1
ATOM 719 O O . GLU A 1 90 ? -2.182 3.064 13.107 1.00 93.19 90 GLU A O 1
ATOM 724 N N . ILE A 1 91 ? -2.686 2.338 15.177 1.00 92.06 91 ILE A N 1
ATOM 725 C CA . ILE A 1 91 ? -3.069 3.638 15.730 1.00 92.06 91 ILE A CA 1
ATOM 726 C C . ILE A 1 91 ? -1.900 4.122 16.586 1.00 92.06 91 ILE A C 1
ATOM 728 O O . ILE A 1 91 ? -1.628 3.537 17.636 1.00 92.06 91 ILE A O 1
ATOM 732 N N . ASP A 1 92 ? -1.212 5.164 16.128 1.00 88.12 92 ASP A N 1
ATOM 733 C CA . ASP A 1 92 ? -0.057 5.744 16.808 1.00 88.12 92 ASP A CA 1
ATOM 734 C C . ASP A 1 92 ? -0.509 6.780 17.842 1.00 88.12 92 ASP A C 1
ATOM 736 O O . ASP A 1 92 ? -0.975 7.869 17.506 1.00 88.12 92 ASP A O 1
ATOM 740 N N . LEU A 1 93 ? -0.365 6.417 19.116 1.00 83.00 93 LEU A N 1
ATOM 741 C CA . LEU A 1 93 ? -0.613 7.269 20.277 1.00 83.00 93 LEU A CA 1
ATOM 742 C C . LEU A 1 93 ? 0.690 7.543 21.054 1.00 83.00 93 LEU A C 1
ATOM 744 O O . LEU A 1 93 ? 0.653 7.991 22.196 1.00 83.00 93 LEU A O 1
ATOM 748 N N . SER A 1 94 ? 1.860 7.265 20.470 1.00 77.31 94 SER A N 1
ATOM 749 C CA . SER A 1 94 ? 3.155 7.383 21.160 1.00 77.31 94 SER A CA 1
ATOM 750 C C . SER A 1 94 ? 3.598 8.831 21.376 1.00 77.31 94 SER A C 1
ATOM 752 O O . SER A 1 94 ? 4.226 9.160 22.380 1.00 77.31 94 SER A O 1
ATOM 754 N N . HIS A 1 95 ? 3.225 9.718 20.452 1.00 64.88 95 HIS A N 1
ATOM 755 C CA . HIS A 1 95 ? 3.529 11.147 20.518 1.00 64.88 95 HIS A CA 1
ATOM 756 C C . HIS A 1 95 ? 2.445 11.967 21.214 1.00 64.88 95 HIS A C 1
ATOM 758 O O . HIS A 1 95 ? 2.605 13.179 21.376 1.00 64.88 95 HIS A O 1
ATOM 764 N N . SER A 1 96 ? 1.349 11.339 21.651 1.00 60.03 96 SER A N 1
ATOM 765 C CA . SER A 1 96 ? 0.387 12.041 22.484 1.00 60.03 96 SER A CA 1
ATOM 766 C C . SER A 1 96 ? 0.990 12.200 23.878 1.00 60.03 96 SER A C 1
ATOM 768 O O . SER A 1 96 ? 0.932 11.288 24.702 1.00 60.03 96 SER A O 1
ATOM 770 N N . ILE A 1 97 ? 1.570 13.373 24.148 1.00 51.31 97 ILE A N 1
ATOM 771 C CA . ILE A 1 97 ? 1.688 13.917 25.506 1.00 51.31 97 ILE A CA 1
ATOM 772 C C . ILE A 1 97 ? 0.242 14.163 25.954 1.00 51.31 97 ILE A C 1
ATOM 774 O O . ILE A 1 97 ? -0.279 15.263 25.839 1.00 51.31 97 ILE A O 1
ATOM 778 N N . TRP A 1 98 ? -0.478 13.092 26.277 1.00 55.53 98 TRP A N 1
ATOM 779 C CA . TRP A 1 98 ? -1.910 13.159 26.517 1.00 55.53 98 TRP A CA 1
ATOM 780 C C . TRP A 1 98 ? -2.138 13.558 27.973 1.00 55.53 98 TRP A C 1
ATOM 782 O O . TRP A 1 98 ? -2.034 12.734 28.880 1.00 55.53 98 TRP A O 1
ATOM 792 N N . ASP A 1 99 ? -2.412 14.841 28.181 1.00 52.84 99 ASP A N 1
ATOM 793 C CA . ASP A 1 99 ? -2.864 15.452 29.434 1.00 52.84 99 ASP A CA 1
ATOM 794 C C . ASP A 1 99 ? -4.379 15.774 29.419 1.00 52.84 99 ASP A C 1
ATOM 796 O O . ASP A 1 99 ? -4.904 16.356 30.368 1.00 52.84 99 ASP A O 1
ATOM 800 N N . GLY A 1 100 ? -5.079 15.385 28.342 1.00 55.06 100 GLY A N 1
ATOM 801 C CA . GLY A 1 100 ? -6.463 15.758 28.026 1.00 55.06 100 GLY A CA 1
ATOM 802 C C . GLY A 1 100 ? -7.566 14.807 28.519 1.00 55.06 100 GLY A C 1
ATOM 803 O O . GLY A 1 100 ? -7.339 13.852 29.263 1.00 55.06 100 GLY A O 1
ATOM 804 N N . THR A 1 101 ? -8.807 15.090 28.102 1.00 59.47 101 THR A N 1
ATOM 805 C CA . THR A 1 101 ? -10.028 14.383 28.539 1.00 59.47 101 THR A CA 1
ATOM 806 C C . THR A 1 101 ? -10.362 13.176 27.654 1.00 59.47 101 THR A C 1
ATOM 808 O O . THR A 1 101 ? -9.888 13.051 26.524 1.00 59.47 101 THR A O 1
ATOM 811 N N . ARG A 1 102 ? -11.194 12.243 28.149 1.00 59.50 102 ARG A N 1
ATOM 812 C CA . ARG A 1 102 ? -11.570 11.001 27.435 1.00 59.50 102 ARG A CA 1
ATOM 813 C C . ARG A 1 102 ? -12.207 11.278 26.066 1.00 59.50 102 ARG A C 1
ATOM 815 O O . ARG A 1 102 ? -12.049 10.469 25.149 1.00 59.50 102 ARG A O 1
ATOM 822 N N . GLU A 1 103 ? -12.916 12.392 25.947 1.00 60.12 103 GLU A N 1
ATOM 823 C CA . GLU A 1 103 ? -13.559 12.886 24.733 1.00 60.12 103 GLU A CA 1
ATOM 824 C C . GLU A 1 103 ? -12.527 13.187 23.633 1.00 60.12 103 GLU A C 1
ATOM 826 O O . GLU A 1 103 ? -12.708 12.754 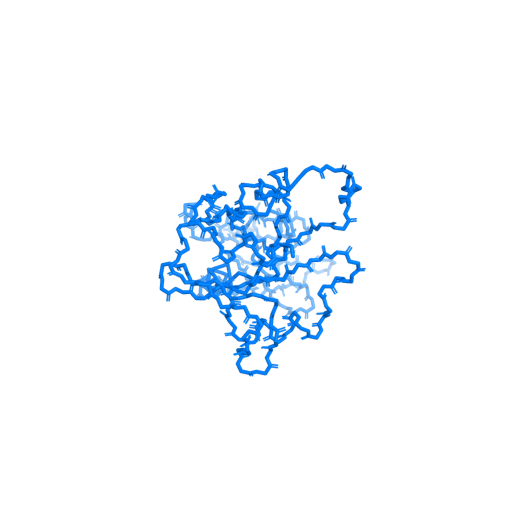22.492 1.00 60.12 103 GLU A O 1
ATOM 831 N N . ASP A 1 104 ? -11.395 13.797 23.991 1.00 74.06 104 ASP A N 1
ATOM 832 C CA . ASP A 1 104 ? -10.313 14.122 23.052 1.00 74.06 104 ASP A CA 1
ATOM 833 C C . ASP A 1 104 ? -9.676 12.847 22.478 1.00 74.06 104 ASP A C 1
ATOM 835 O O . ASP A 1 104 ? -9.448 12.726 21.274 1.00 74.06 104 ASP A O 1
ATOM 839 N N . MET A 1 105 ? -9.481 11.826 23.320 1.00 79.75 105 MET A N 1
ATOM 840 C CA . MET A 1 105 ? -8.951 10.529 22.882 1.00 79.75 105 MET A CA 1
ATOM 841 C C . MET A 1 105 ? -9.919 9.770 21.964 1.00 79.75 105 MET A C 1
ATOM 843 O O . MET A 1 105 ? -9.477 9.036 21.077 1.00 79.75 105 MET A O 1
ATOM 847 N N . SER A 1 106 ? -11.233 9.935 22.154 1.00 85.75 106 SER A N 1
ATOM 848 C CA . SER A 1 106 ? -12.227 9.328 21.263 1.00 85.75 106 SER A CA 1
ATOM 849 C C . SER A 1 106 ? -12.079 9.847 19.838 1.00 85.75 106 SER A C 1
ATOM 851 O O . SER A 1 106 ? -12.065 9.042 18.908 1.00 85.75 106 SER A O 1
ATOM 853 N N . SER A 1 107 ? -11.907 11.161 19.677 1.00 87.00 107 SER A N 1
ATOM 854 C CA . SER A 1 107 ? -11.692 11.778 18.365 1.00 87.00 107 SER A CA 1
ATOM 855 C C . SER A 1 107 ? -10.431 11.230 17.688 1.00 87.00 107 SER A C 1
ATOM 857 O O . SER A 1 107 ? -10.484 10.760 16.551 1.00 87.00 107 SER A O 1
ATOM 859 N N . LEU A 1 108 ? -9.309 11.161 18.415 1.00 87.75 108 LEU A N 1
ATOM 860 C CA . LEU A 1 108 ? -8.045 10.634 17.880 1.00 87.75 108 LEU A CA 1
ATOM 861 C C . LEU A 1 108 ? -8.185 9.188 17.374 1.00 87.75 108 LEU A C 1
ATOM 863 O O . LEU A 1 108 ? -7.762 8.836 16.268 1.00 87.75 108 LEU A O 1
ATOM 867 N N . VAL A 1 109 ? -8.829 8.333 18.169 1.00 89.94 109 VAL A N 1
ATOM 868 C CA . VAL A 1 109 ? -8.974 6.910 17.849 1.00 89.94 109 VAL A CA 1
ATOM 869 C C . VAL A 1 109 ? -10.019 6.669 16.754 1.00 89.94 109 VAL A C 1
ATOM 871 O O . VAL A 1 109 ? -9.818 5.787 15.921 1.00 89.94 109 VAL A O 1
ATOM 874 N N . VAL A 1 110 ? -11.096 7.455 16.688 1.00 93.75 110 VAL A N 1
ATOM 875 C CA . VAL A 1 110 ? -12.242 7.187 15.798 1.00 93.75 110 VAL A CA 1
ATOM 876 C C . VAL A 1 110 ? -12.259 8.073 14.555 1.00 93.75 110 VAL A C 1
ATOM 878 O O . VAL A 1 110 ? -12.451 7.558 13.453 1.00 93.75 110 VAL A O 1
ATOM 881 N N . ASP A 1 111 ? -12.049 9.376 14.701 1.00 93.25 111 ASP A N 1
ATOM 882 C CA . ASP A 1 111 ? -12.271 10.378 13.654 1.00 93.25 111 ASP A CA 1
ATOM 883 C C . ASP A 1 111 ? -10.993 10.767 12.907 1.00 93.25 111 ASP A C 1
ATOM 885 O O . ASP A 1 111 ? -11.013 10.909 11.682 1.00 93.25 111 ASP A O 1
ATOM 889 N N . GLU A 1 112 ? -9.874 10.881 13.618 1.00 91.62 112 GLU A N 1
ATOM 890 C CA . GLU A 1 112 ? -8.633 11.404 13.046 1.00 91.62 112 GLU A CA 1
ATOM 891 C C . GLU A 1 112 ? -7.830 10.301 12.354 1.00 91.62 112 GLU A C 1
ATOM 893 O O . GLU A 1 112 ? -7.100 9.530 12.980 1.00 91.62 112 GLU A O 1
ATOM 898 N N . TRP A 1 113 ? -7.965 10.186 11.033 1.00 93.81 113 TRP A N 1
ATOM 899 C CA . TRP A 1 113 ? -7.227 9.181 10.260 1.00 93.81 113 TRP A CA 1
ATOM 900 C C . TRP A 1 113 ? -5.708 9.413 10.269 1.00 93.81 113 TRP A C 1
ATOM 902 O O . TRP A 1 113 ? -4.966 8.464 10.052 1.00 93.81 113 TRP A O 1
ATOM 912 N N . PHE A 1 114 ? -5.242 10.636 10.544 1.00 90.44 114 PHE A N 1
ATOM 913 C CA . PHE A 1 114 ? -3.820 10.999 10.526 1.00 90.44 114 PHE A CA 1
ATOM 914 C C . PHE A 1 114 ? -2.983 10.251 11.579 1.00 90.44 114 PHE A C 1
ATOM 916 O O . PHE A 1 114 ? -1.794 10.031 11.383 1.00 90.44 114 PHE A O 1
ATOM 923 N N . PHE A 1 115 ? -3.610 9.790 12.665 1.00 90.00 115 PHE A N 1
ATOM 924 C CA . PHE A 1 115 ? -2.966 8.956 13.690 1.00 90.00 115 PHE A CA 1
ATOM 925 C C . PHE A 1 115 ? -2.978 7.463 13.340 1.00 90.00 115 PHE A C 1
ATOM 927 O O . PHE A 1 115 ? -2.712 6.624 14.197 1.00 90.00 115 PHE A O 1
ATOM 934 N N . LYS A 1 116 ? -3.357 7.102 12.111 1.00 93.38 116 LYS A N 1
ATOM 935 C CA . LYS A 1 116 ? -3.547 5.715 11.689 1.00 93.38 116 LYS A CA 1
ATOM 936 C C . LYS A 1 116 ? -2.698 5.429 10.466 1.00 93.38 116 LYS A C 1
ATOM 938 O O . LYS A 1 116 ? -2.818 6.104 9.447 1.00 93.38 116 LYS A O 1
ATOM 943 N N . ASN A 1 117 ? -1.902 4.374 10.548 1.00 93.38 117 ASN A N 1
ATOM 944 C CA . ASN A 1 117 ? -1.015 3.946 9.475 1.00 93.38 117 ASN A CA 1
ATOM 945 C C . ASN A 1 117 ? -1.374 2.533 9.024 1.00 93.38 117 ASN A C 1
ATOM 947 O O . ASN A 1 117 ? -1.687 1.675 9.846 1.00 93.38 117 ASN A O 1
ATOM 951 N N . TRP A 1 118 ? -1.315 2.266 7.720 1.00 95.19 118 TRP A N 1
ATOM 952 C CA . TRP A 1 118 ? -1.429 0.898 7.216 1.00 95.19 118 TRP A CA 1
ATOM 953 C C . TRP A 1 118 ? -0.161 0.114 7.563 1.00 95.19 118 TRP A C 1
ATOM 955 O O . TRP A 1 118 ? 0.914 0.422 7.061 1.00 95.19 118 TRP A O 1
ATOM 965 N N . ILE A 1 119 ? -0.301 -0.948 8.356 1.00 93.88 119 ILE A N 1
ATOM 966 C CA . ILE A 1 119 ? 0.735 -1.985 8.493 1.00 93.88 119 ILE A CA 1
ATOM 967 C C . ILE A 1 119 ? 0.738 -2.847 7.224 1.00 93.88 119 ILE A C 1
ATOM 969 O O . ILE A 1 119 ? 1.779 -3.236 6.690 1.00 93.88 119 ILE A O 1
ATOM 973 N N . PHE A 1 120 ? -0.466 -3.159 6.744 1.00 94.69 120 PHE A N 1
ATOM 974 C CA . PHE A 1 120 ? -0.713 -3.926 5.536 1.00 94.69 120 PHE A CA 1
ATOM 975 C C . PHE A 1 120 ? -2.097 -3.584 4.986 1.00 94.69 120 PHE A C 1
ATOM 977 O O . PHE A 1 120 ? -3.066 -3.489 5.739 1.00 94.69 120 PHE A O 1
ATOM 984 N N . ASN A 1 121 ? -2.220 -3.447 3.669 1.00 96.00 121 ASN A N 1
ATOM 985 C CA . ASN A 1 121 ? -3.509 -3.253 3.020 1.00 96.00 121 ASN A CA 1
ATOM 986 C C . ASN A 1 121 ? -3.692 -4.283 1.903 1.00 96.00 121 ASN A C 1
ATOM 988 O O . ASN A 1 121 ? -3.018 -4.225 0.876 1.00 96.00 121 ASN A O 1
ATOM 992 N N . ALA A 1 122 ? -4.639 -5.204 2.092 1.00 95.00 122 ALA A N 1
ATOM 993 C CA . ALA A 1 122 ? -4.881 -6.292 1.149 1.00 95.00 122 ALA A CA 1
ATOM 994 C C . ALA A 1 122 ? -5.282 -5.787 -0.247 1.00 95.00 122 ALA A C 1
ATOM 996 O O . ALA A 1 122 ? -4.893 -6.377 -1.249 1.00 95.00 122 ALA A O 1
ATOM 997 N N . ARG A 1 123 ? -6.021 -4.670 -0.329 1.00 94.62 123 ARG A N 1
ATOM 998 C CA . ARG A 1 123 ? -6.439 -4.079 -1.608 1.00 94.62 123 ARG A CA 1
ATOM 999 C C . ARG A 1 123 ? -5.249 -3.501 -2.374 1.00 94.62 123 ARG A C 1
ATOM 1001 O O . ARG A 1 123 ? -5.192 -3.670 -3.585 1.00 94.62 123 ARG A O 1
ATOM 1008 N N . ALA A 1 124 ? -4.314 -2.844 -1.686 1.00 94.25 124 ALA A N 1
ATOM 1009 C CA . ALA A 1 124 ? -3.103 -2.322 -2.318 1.00 94.25 124 ALA A CA 1
ATOM 1010 C C . ALA A 1 124 ? -2.246 -3.446 -2.917 1.00 94.25 124 ALA A C 1
ATOM 1012 O O . ALA A 1 124 ? -1.784 -3.322 -4.046 1.00 94.25 124 ALA A O 1
ATOM 1013 N N . VAL A 1 125 ? -2.105 -4.566 -2.200 1.00 93.38 125 VAL A N 1
ATOM 1014 C CA . VAL A 1 125 ? -1.379 -5.744 -2.704 1.00 93.38 125 VAL A CA 1
ATOM 1015 C C . VAL A 1 125 ? -2.092 -6.383 -3.890 1.00 93.38 125 VAL A C 1
ATOM 1017 O O . VAL A 1 125 ? -1.464 -6.612 -4.914 1.00 93.38 125 VAL A O 1
ATOM 1020 N N . GLN A 1 126 ? -3.409 -6.592 -3.799 1.00 93.94 126 GLN A N 1
ATOM 1021 C CA . GLN A 1 126 ? -4.196 -7.130 -4.915 1.00 93.94 126 GLN A CA 1
ATOM 1022 C C . GLN A 1 126 ? -4.070 -6.272 -6.177 1.00 93.94 126 GLN A C 1
ATOM 1024 O O . GLN A 1 126 ? -3.971 -6.804 -7.280 1.00 93.94 126 GLN A O 1
ATOM 1029 N N . GLU A 1 127 ? -4.063 -4.948 -6.019 1.00 94.25 127 GLU A N 1
ATOM 1030 C CA . GLU A 1 127 ? -3.902 -4.038 -7.146 1.00 94.25 127 GLU A CA 1
ATOM 1031 C C . GLU A 1 127 ? -2.481 -4.067 -7.719 1.00 94.25 127 GLU A C 1
ATOM 1033 O O . GLU A 1 127 ? -2.309 -4.068 -8.937 1.00 94.25 127 GLU A O 1
ATOM 1038 N N . PHE A 1 128 ? -1.460 -4.162 -6.865 1.00 92.50 128 PHE A N 1
ATOM 1039 C CA . PHE A 1 128 ? -0.085 -4.359 -7.319 1.00 92.50 128 PHE A CA 1
ATOM 1040 C C . PHE A 1 128 ? 0.068 -5.664 -8.109 1.00 92.50 128 PHE A C 1
ATOM 1042 O O . PHE A 1 128 ? 0.610 -5.649 -9.212 1.00 92.50 128 PHE A O 1
ATOM 1049 N N . ASP A 1 129 ? -0.474 -6.771 -7.599 1.00 93.25 129 ASP A N 1
ATOM 1050 C CA . ASP A 1 129 ? -0.443 -8.074 -8.269 1.00 93.25 129 ASP A CA 1
ATOM 1051 C C . ASP A 1 129 ? -1.182 -8.033 -9.613 1.00 93.25 129 ASP A C 1
ATOM 1053 O O . ASP A 1 129 ? -0.702 -8.576 -10.613 1.00 93.25 129 ASP A O 1
ATOM 1057 N N . ARG A 1 130 ? -2.321 -7.327 -9.672 1.00 94.62 130 ARG A N 1
ATOM 1058 C CA . ARG A 1 130 ? -3.051 -7.078 -10.923 1.00 94.62 130 ARG A CA 1
ATOM 1059 C C . ARG A 1 130 ? -2.169 -6.351 -11.935 1.00 94.62 130 ARG A C 1
ATOM 1061 O O . ARG A 1 130 ? -2.100 -6.770 -13.090 1.00 94.62 130 ARG A O 1
ATOM 1068 N N . LEU A 1 131 ? -1.484 -5.285 -11.518 1.00 93.62 131 LEU A N 1
ATOM 1069 C CA . LEU A 1 131 ? -0.592 -4.517 -12.389 1.00 93.62 131 LEU A CA 1
ATOM 1070 C C . LEU A 1 131 ? 0.620 -5.329 -12.836 1.00 93.62 131 LEU A C 1
ATOM 1072 O O . LEU A 1 131 ? 0.990 -5.272 -14.008 1.00 93.62 131 LEU A O 1
ATOM 1076 N N . MET A 1 132 ? 1.191 -6.131 -11.941 1.00 92.94 132 MET A N 1
ATOM 1077 C CA . MET A 1 132 ? 2.277 -7.055 -12.261 1.00 92.94 132 MET A CA 1
ATOM 1078 C C . MET A 1 132 ? 1.851 -8.091 -13.302 1.00 92.94 132 MET A C 1
ATOM 1080 O O . MET A 1 132 ? 2.605 -8.352 -14.238 1.00 92.94 132 MET A O 1
ATOM 1084 N N . GLY A 1 133 ? 0.631 -8.627 -13.199 1.00 95.12 133 GLY A N 1
ATOM 1085 C CA . GLY A 1 133 ? 0.066 -9.549 -14.189 1.00 95.12 133 GLY A CA 1
ATOM 1086 C C . GLY A 1 133 ? -0.148 -8.927 -15.574 1.00 95.12 133 GLY A C 1
ATOM 1087 O O . GLY A 1 133 ? -0.147 -9.644 -16.573 1.00 95.12 133 GLY A O 1
ATOM 1088 N N . LEU A 1 134 ? -0.299 -7.601 -15.647 1.00 95.06 134 LEU A N 1
ATOM 1089 C CA . LEU A 1 134 ? -0.435 -6.848 -16.897 1.00 95.06 134 LEU A CA 1
ATOM 1090 C C . LEU A 1 134 ? 0.898 -6.287 -17.413 1.00 95.06 134 LEU A C 1
ATOM 1092 O O . LEU A 1 134 ? 0.980 -5.867 -18.565 1.00 95.06 134 LEU A O 1
ATOM 1096 N N . ALA A 1 135 ? 1.941 -6.235 -16.584 1.00 95.06 135 ALA A N 1
ATOM 1097 C CA . ALA A 1 135 ? 3.192 -5.578 -16.928 1.00 95.06 135 ALA A CA 1
ATOM 1098 C C . ALA A 1 135 ? 3.935 -6.294 -18.066 1.00 95.06 135 ALA A C 1
ATOM 1100 O O . ALA A 1 135 ? 4.076 -7.517 -18.101 1.00 95.06 135 ALA A O 1
ATOM 1101 N N . LEU A 1 136 ? 4.518 -5.509 -18.977 1.00 95.88 136 LEU A N 1
ATOM 1102 C CA . LEU A 1 136 ? 5.465 -6.043 -19.948 1.00 95.88 136 LEU A CA 1
ATOM 1103 C C . LEU A 1 136 ? 6.788 -6.317 -19.241 1.00 95.88 136 LEU A C 1
ATOM 1105 O O . LEU A 1 136 ? 7.489 -5.384 -18.839 1.00 95.88 136 LEU A O 1
ATOM 1109 N N . LYS A 1 137 ? 7.157 -7.595 -19.149 1.00 95.75 137 LYS A N 1
ATOM 1110 C CA . LYS A 1 137 ? 8.492 -8.010 -18.719 1.00 95.75 137 LYS A CA 1
ATOM 1111 C C . LYS A 1 137 ? 9.487 -7.778 -19.855 1.00 95.75 137 LYS A C 1
ATOM 1113 O O . LYS A 1 137 ? 9.488 -8.499 -20.853 1.00 95.75 137 LYS A O 1
ATOM 1118 N N . LYS A 1 138 ? 10.317 -6.742 -19.733 1.00 95.12 138 LYS A N 1
ATOM 1119 C CA . LYS A 1 138 ? 11.251 -6.302 -20.779 1.00 95.12 138 LYS A CA 1
ATOM 1120 C C . LYS A 1 138 ? 12.700 -6.531 -20.337 1.00 95.12 138 LYS A C 1
ATOM 1122 O O . LYS A 1 138 ? 13.079 -6.002 -19.296 1.00 95.12 138 LYS A O 1
ATOM 1127 N N . PRO A 1 139 ? 13.524 -7.267 -21.104 1.00 95.38 139 PRO A N 1
ATOM 1128 C CA . PRO A 1 139 ? 14.934 -7.463 -20.778 1.00 95.38 139 PRO A CA 1
ATOM 1129 C C . PRO A 1 139 ? 15.709 -6.144 -20.713 1.00 95.38 139 PRO A C 1
ATOM 1131 O O . PRO A 1 139 ? 15.477 -5.240 -21.521 1.00 95.38 139 PRO A O 1
ATOM 1134 N N . THR A 1 140 ? 16.669 -6.065 -19.795 1.00 94.56 140 THR A N 1
ATOM 1135 C CA . THR A 1 140 ? 17.678 -5.004 -19.771 1.00 94.56 140 THR A CA 1
ATOM 1136 C C . THR A 1 140 ? 18.933 -5.475 -20.496 1.00 94.56 140 THR A C 1
ATOM 1138 O O . THR A 1 140 ? 19.448 -6.555 -20.217 1.00 94.56 140 THR A O 1
ATOM 1141 N N . ILE A 1 141 ? 19.442 -4.664 -21.418 1.00 94.06 141 ILE A N 1
ATOM 1142 C CA . ILE A 1 141 ? 20.553 -5.012 -22.306 1.00 94.06 141 ILE A CA 1
ATOM 1143 C C . ILE A 1 141 ? 21.701 -4.033 -22.074 1.00 94.06 141 ILE A C 1
ATOM 1145 O O . ILE A 1 141 ? 21.544 -2.825 -22.268 1.00 94.06 141 ILE A O 1
ATOM 1149 N N . VAL A 1 142 ? 22.869 -4.548 -21.698 1.00 93.94 142 VAL A N 1
ATOM 1150 C CA . VAL A 1 142 ? 24.087 -3.741 -21.552 1.00 93.94 142 VAL A CA 1
ATOM 1151 C C . VAL A 1 142 ? 24.679 -3.463 -22.933 1.00 93.94 142 VAL A C 1
ATOM 1153 O O . VAL A 1 142 ? 24.894 -4.377 -23.729 1.00 93.94 142 VAL A O 1
ATOM 1156 N N . ARG A 1 143 ? 24.933 -2.188 -23.237 1.00 91.44 143 ARG A N 1
ATOM 1157 C CA . ARG A 1 143 ? 25.593 -1.733 -24.468 1.00 91.44 143 ARG A CA 1
ATOM 1158 C C . ARG A 1 143 ? 26.669 -0.721 -24.096 1.00 91.44 143 ARG A C 1
ATOM 1160 O O . ARG A 1 143 ? 26.360 0.421 -23.761 1.00 91.44 143 ARG A O 1
ATOM 1167 N N . GLY A 1 144 ? 27.928 -1.152 -24.135 1.00 90.00 144 GLY A N 1
ATOM 1168 C CA . GLY A 1 144 ? 29.036 -0.367 -23.591 1.00 90.00 144 GLY A CA 1
ATOM 1169 C C . GLY A 1 144 ? 28.858 -0.163 -22.085 1.00 90.00 144 GLY A C 1
ATOM 1170 O O . GLY A 1 144 ? 28.641 -1.126 -21.358 1.00 90.00 144 GLY A O 1
ATOM 1171 N N . PHE A 1 145 ? 28.899 1.091 -21.636 1.00 88.81 145 PHE A N 1
ATOM 1172 C CA . PHE A 1 145 ? 28.761 1.468 -20.223 1.00 88.81 145 PHE A CA 1
ATOM 1173 C C . PHE A 1 145 ? 27.314 1.761 -19.790 1.00 88.81 145 PHE A C 1
ATOM 1175 O O . PHE A 1 145 ? 27.091 2.245 -18.683 1.00 88.81 145 PHE A O 1
ATOM 1182 N N . SER A 1 146 ? 26.324 1.499 -20.650 1.00 91.56 146 SER A N 1
ATOM 1183 C CA . SER A 1 146 ? 24.927 1.863 -20.396 1.00 91.56 146 SER A CA 1
ATOM 1184 C C . SER A 1 146 ? 23.982 0.679 -20.570 1.00 91.56 146 SER A C 1
ATOM 1186 O O . SER A 1 146 ? 24.102 -0.116 -21.506 1.00 91.56 146 SER A O 1
ATOM 1188 N N . THR A 1 147 ? 22.990 0.596 -19.688 1.00 95.19 147 THR A N 1
ATOM 1189 C CA . THR A 1 147 ? 21.923 -0.406 -19.740 1.00 95.19 147 THR A CA 1
ATOM 1190 C C . THR A 1 147 ? 20.698 0.172 -20.433 1.00 95.19 147 THR A C 1
ATOM 1192 O O . THR A 1 147 ? 20.284 1.291 -20.145 1.00 95.19 147 THR A O 1
ATOM 1195 N N . HIS A 1 148 ? 20.099 -0.598 -21.335 1.00 95.81 148 HIS A N 1
ATOM 1196 C CA . HIS A 1 148 ? 18.992 -0.164 -22.178 1.00 95.81 148 HIS A CA 1
ATOM 1197 C C . HIS A 1 148 ? 17.817 -1.134 -22.126 1.00 95.81 148 HIS A C 1
ATOM 1199 O O . HIS A 1 148 ? 17.991 -2.325 -21.882 1.00 95.81 148 HIS A O 1
ATOM 1205 N N . VAL A 1 149 ? 16.630 -0.628 -22.439 1.00 96.38 149 VAL A N 1
ATOM 1206 C CA . VAL A 1 149 ? 15.412 -1.413 -22.624 1.00 96.38 149 VAL A CA 1
ATOM 1207 C C . VAL A 1 149 ? 14.852 -1.130 -24.013 1.00 96.38 149 VAL A C 1
ATOM 1209 O O . VAL A 1 149 ? 14.451 -0.007 -24.325 1.00 96.38 149 VAL A O 1
ATOM 1212 N N . ASP A 1 150 ? 14.815 -2.156 -24.858 1.00 96.88 150 ASP A N 1
ATOM 1213 C CA . ASP A 1 150 ? 14.322 -2.034 -26.230 1.00 96.88 150 ASP A CA 1
ATOM 1214 C C . ASP A 1 150 ? 12.795 -1.995 -26.285 1.00 96.88 150 ASP A C 1
ATOM 1216 O O . ASP A 1 150 ? 12.103 -2.583 -25.450 1.00 96.88 150 ASP A O 1
ATOM 1220 N N . LEU A 1 151 ? 12.250 -1.347 -27.316 1.00 96.69 151 LEU A N 1
ATOM 1221 C CA . LEU A 1 151 ? 10.813 -1.216 -27.561 1.00 96.69 151 LEU A CA 1
ATOM 1222 C C . LEU A 1 151 ? 10.081 -0.572 -26.376 1.00 96.69 151 LEU A C 1
ATOM 1224 O O . LEU A 1 151 ? 9.101 -1.118 -25.865 1.00 96.69 151 LEU A O 1
ATOM 1228 N N . CYS A 1 152 ? 10.596 0.567 -25.906 1.00 96.94 152 CYS A N 1
ATOM 1229 C CA . CYS A 1 152 ? 9.935 1.374 -24.882 1.00 96.94 152 CYS A CA 1
ATOM 1230 C C . CYS A 1 152 ? 8.532 1.791 -25.376 1.00 96.94 152 CYS A C 1
ATOM 1232 O O . CYS A 1 152 ? 8.457 2.471 -26.404 1.00 96.94 152 CYS A O 1
ATOM 1234 N N . PRO A 1 153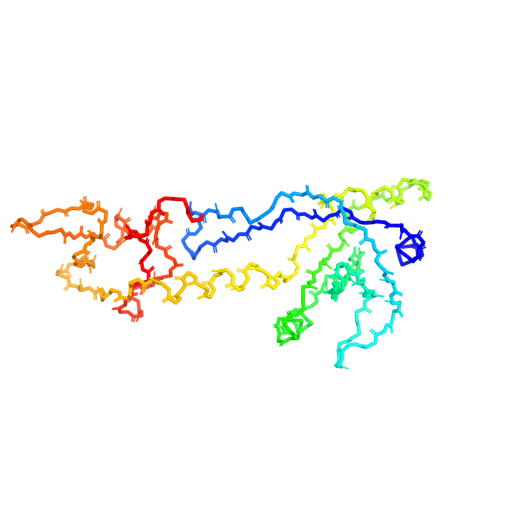 ? 7.440 1.439 -24.666 1.00 96.00 153 PRO A N 1
ATOM 1235 C CA . PRO A 1 153 ? 6.077 1.793 -25.080 1.00 96.00 153 PRO A CA 1
ATOM 1236 C C . PRO A 1 153 ? 5.855 3.306 -25.195 1.00 96.00 153 PRO A C 1
ATOM 1238 O O . PRO A 1 153 ? 5.213 3.775 -26.128 1.00 96.00 153 PRO A O 1
ATOM 1241 N N . LEU A 1 154 ? 6.493 4.067 -24.302 1.00 95.06 154 LEU A N 1
ATOM 1242 C CA . LEU A 1 154 ? 6.440 5.529 -24.265 1.00 95.06 154 LEU A CA 1
ATOM 1243 C C . LEU A 1 154 ? 7.386 6.198 -25.272 1.00 95.06 154 LEU A C 1
ATOM 1245 O O . LEU A 1 154 ? 7.467 7.421 -25.311 1.00 95.06 154 LEU A O 1
ATOM 1249 N N . LYS A 1 155 ? 8.151 5.411 -26.044 1.00 96.38 155 LYS A N 1
ATOM 1250 C CA . LYS A 1 155 ? 9.104 5.890 -27.061 1.00 96.38 155 LYS A CA 1
ATOM 1251 C C . LYS A 1 155 ? 10.050 6.989 -26.548 1.00 96.38 155 LYS A C 1
ATOM 1253 O O . LYS A 1 155 ? 10.342 7.934 -27.274 1.00 96.38 155 LYS A O 1
ATOM 1258 N N . LYS A 1 156 ? 10.549 6.850 -25.309 1.00 96.38 156 LYS A N 1
ATOM 1259 C CA . LYS A 1 156 ? 11.429 7.840 -24.650 1.00 96.38 156 LYS A CA 1
ATOM 1260 C C . LYS A 1 156 ? 12.633 8.231 -25.514 1.00 96.38 156 LYS A C 1
ATOM 1262 O O . LYS A 1 156 ? 13.018 9.394 -25.535 1.00 96.38 156 LYS A O 1
ATOM 1267 N N . ARG A 1 157 ? 13.205 7.269 -26.247 1.00 97.00 157 ARG A N 1
ATOM 1268 C CA . ARG A 1 157 ? 14.282 7.472 -27.229 1.00 97.00 157 ARG A CA 1
ATOM 1269 C C . ARG A 1 157 ? 14.029 6.657 -28.493 1.00 97.00 157 ARG A C 1
ATOM 1271 O O . ARG A 1 157 ? 13.231 5.721 -28.481 1.00 97.00 157 ARG A O 1
ATOM 1278 N N . THR A 1 158 ? 14.733 6.984 -29.580 1.00 97.31 158 THR A N 1
ATOM 1279 C CA . THR A 1 158 ? 14.647 6.273 -30.869 1.00 97.31 158 THR A CA 1
ATOM 1280 C C . THR A 1 158 ? 16.029 6.094 -31.499 1.00 97.31 158 THR A C 1
ATOM 1282 O O . THR A 1 158 ? 16.800 7.046 -31.576 1.00 97.31 158 THR A O 1
ATOM 1285 N N . TYR A 1 159 ? 16.337 4.889 -31.990 1.00 94.81 159 TYR A N 1
ATOM 1286 C CA . TYR A 1 159 ? 17.554 4.592 -32.756 1.00 94.81 159 TYR A CA 1
ATOM 1287 C C . TYR A 1 159 ? 17.207 3.803 -34.020 1.00 94.81 159 TYR A C 1
ATOM 1289 O O . TYR A 1 159 ? 16.565 2.755 -33.944 1.00 94.81 159 TYR A O 1
ATOM 1297 N N . LYS A 1 160 ? 17.601 4.315 -35.197 1.00 95.00 160 LYS A N 1
ATOM 1298 C CA . LYS A 1 160 ? 17.246 3.741 -36.515 1.00 95.00 160 LYS A CA 1
ATOM 1299 C C . LYS A 1 160 ? 15.745 3.411 -36.636 1.00 95.00 160 LYS A C 1
ATOM 1301 O O . LYS A 1 160 ? 15.363 2.340 -37.099 1.00 95.00 160 LYS A O 1
ATOM 1306 N N . GLY A 1 161 ? 14.896 4.316 -36.144 1.00 95.06 161 GLY A N 1
ATOM 1307 C CA . GLY A 1 161 ? 13.436 4.165 -36.155 1.00 95.06 161 GLY A CA 1
ATOM 1308 C C . GLY A 1 161 ? 12.857 3.206 -35.106 1.00 95.06 161 GLY A C 1
ATOM 1309 O O . GLY A 1 161 ? 11.640 3.063 -35.039 1.00 95.06 161 GLY A O 1
ATOM 1310 N N . ARG A 1 162 ? 13.678 2.561 -34.265 1.00 96.44 162 ARG A N 1
ATOM 1311 C CA . ARG A 1 162 ? 13.205 1.670 -33.195 1.00 96.44 162 ARG A CA 1
ATOM 1312 C C . ARG A 1 162 ? 13.205 2.387 -31.842 1.00 96.44 162 ARG A C 1
ATOM 1314 O O . ARG A 1 162 ? 14.241 2.951 -31.475 1.00 96.44 162 ARG A O 1
ATOM 1321 N N . PRO A 1 163 ? 12.089 2.372 -31.091 1.00 97.81 163 PRO A N 1
ATOM 1322 C CA . PRO A 1 163 ? 12.037 3.012 -29.786 1.00 97.81 163 PRO A CA 1
ATOM 1323 C C . PRO A 1 163 ? 12.820 2.214 -28.740 1.00 97.81 163 PRO A C 1
ATOM 1325 O O . PRO A 1 163 ? 12.827 0.983 -28.763 1.00 97.81 163 PRO A O 1
ATOM 1328 N N . TYR A 1 164 ? 13.442 2.910 -27.794 1.00 97.38 164 TYR A N 1
ATOM 1329 C CA . TYR A 1 164 ? 14.143 2.32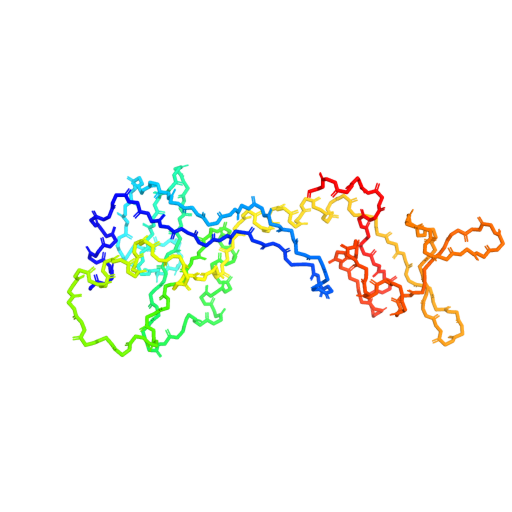7 -26.648 1.00 97.38 164 TYR A CA 1
ATOM 1330 C C . TYR A 1 164 ? 14.149 3.308 -25.466 1.00 97.38 164 TYR A C 1
ATOM 1332 O O . TYR A 1 164 ? 13.641 4.426 -25.574 1.00 97.38 164 TYR A O 1
ATOM 1340 N N . ALA A 1 165 ? 14.693 2.873 -24.335 1.00 97.12 165 ALA A N 1
ATOM 1341 C CA . ALA A 1 165 ? 14.969 3.700 -23.168 1.00 97.12 165 ALA A CA 1
ATOM 1342 C C . ALA A 1 165 ? 16.348 3.346 -22.587 1.00 97.12 165 ALA A C 1
ATOM 1344 O O . ALA A 1 165 ? 16.752 2.181 -22.611 1.00 97.12 165 ALA A O 1
ATOM 1345 N N . SER A 1 166 ? 17.071 4.340 -22.081 1.00 95.62 166 SER A N 1
ATOM 1346 C CA . SER A 1 166 ? 18.173 4.148 -21.136 1.00 95.62 166 SER A CA 1
ATOM 1347 C C . SER A 1 166 ? 17.577 3.793 -19.777 1.00 95.62 166 SER A C 1
ATOM 1349 O O . SER A 1 166 ? 16.670 4.474 -19.296 1.00 95.62 166 SER A O 1
ATOM 1351 N N . PHE A 1 167 ? 18.062 2.723 -19.150 1.00 93.75 167 PHE A N 1
ATOM 1352 C CA . PHE A 1 167 ? 17.543 2.300 -17.855 1.00 93.75 167 PHE A CA 1
ATOM 1353 C C . PHE A 1 167 ? 17.778 3.382 -16.791 1.00 93.75 167 PHE A C 1
ATOM 1355 O O . PHE A 1 167 ? 16.824 3.822 -16.155 1.00 93.75 167 PHE A O 1
ATOM 1362 N N . ASN A 1 168 ? 19.020 3.858 -16.662 1.00 91.81 168 ASN A N 1
ATOM 1363 C CA . ASN A 1 168 ? 19.398 4.840 -15.643 1.00 91.81 168 ASN A CA 1
ATOM 1364 C C . ASN A 1 168 ? 18.770 6.215 -15.896 1.00 91.81 168 ASN A C 1
ATOM 1366 O O . ASN A 1 168 ? 18.282 6.838 -14.959 1.00 91.81 168 ASN A O 1
ATOM 1370 N N . ASP A 1 169 ? 18.766 6.673 -17.150 1.00 93.75 169 ASP A N 1
ATOM 1371 C CA . ASP A 1 169 ? 18.346 8.045 -17.460 1.00 93.75 169 ASP A CA 1
ATOM 1372 C C . ASP A 1 169 ? 16.830 8.172 -17.640 1.00 93.75 169 ASP A C 1
ATOM 1374 O O . ASP A 1 169 ? 16.262 9.217 -17.334 1.00 93.75 169 ASP A O 1
ATOM 1378 N N . ASP A 1 170 ? 16.167 7.122 -18.143 1.00 94.94 170 ASP A N 1
ATOM 1379 C CA . ASP A 1 170 ? 14.748 7.192 -18.495 1.00 94.94 170 ASP A CA 1
ATOM 1380 C C . ASP A 1 170 ? 13.873 6.278 -17.629 1.00 94.94 170 ASP A C 1
ATOM 1382 O O . ASP A 1 170 ? 12.782 6.690 -17.241 1.00 94.94 170 ASP A O 1
ATOM 1386 N N . CYS A 1 171 ? 14.290 5.033 -17.351 1.00 93.50 171 CYS A N 1
ATOM 1387 C CA . CYS A 1 171 ? 13.430 4.060 -16.662 1.00 93.50 171 CYS A CA 1
ATOM 1388 C C . CYS A 1 171 ? 13.368 4.282 -15.148 1.00 93.50 171 CYS A C 1
ATOM 1390 O O . CYS A 1 171 ? 12.269 4.243 -14.602 1.00 93.50 171 CYS A O 1
ATOM 1392 N N . VAL A 1 172 ? 14.495 4.550 -14.479 1.00 90.38 172 VAL A N 1
ATOM 1393 C CA . VAL A 1 172 ? 14.548 4.764 -13.014 1.00 90.38 172 VAL A CA 1
ATOM 1394 C C . VAL A 1 172 ? 13.629 5.911 -12.571 1.00 90.38 172 VAL A C 1
ATOM 1396 O O . VAL A 1 172 ? 12.999 5.841 -11.519 1.00 90.38 172 VAL A O 1
ATOM 1399 N N . GLY A 1 173 ? 13.515 6.961 -13.389 1.00 89.62 173 GLY A N 1
ATOM 1400 C CA . GLY A 1 173 ? 12.619 8.095 -13.149 1.00 89.62 173 GLY A CA 1
ATOM 1401 C C . GLY A 1 173 ? 11.199 7.927 -13.700 1.00 89.62 173 GLY A C 1
ATOM 1402 O O . GLY A 1 173 ? 10.406 8.859 -13.607 1.00 89.62 173 GLY A O 1
ATOM 1403 N N . CYS A 1 174 ? 10.868 6.791 -14.316 1.00 91.88 174 CYS A N 1
ATOM 1404 C CA . CYS A 1 174 ? 9.610 6.616 -15.034 1.00 91.88 174 CYS A CA 1
ATOM 1405 C C . CYS A 1 174 ? 8.464 6.212 -14.098 1.00 91.88 174 CYS A C 1
ATOM 1407 O O . CYS A 1 174 ? 8.537 5.192 -13.417 1.00 91.88 174 CYS A O 1
ATOM 1409 N N . GLU A 1 175 ? 7.346 6.933 -14.175 1.00 92.00 175 GLU A N 1
ATOM 1410 C CA . GLU A 1 175 ? 6.096 6.633 -13.454 1.00 92.00 175 GLU A CA 1
ATOM 1411 C C . GLU A 1 175 ? 5.439 5.304 -13.869 1.00 92.00 175 GLU A C 1
ATOM 1413 O O . GLU A 1 175 ? 4.532 4.814 -13.205 1.00 92.00 175 GLU A O 1
ATOM 1418 N N . TYR A 1 176 ? 5.896 4.703 -14.968 1.00 92.25 176 TYR A N 1
ATOM 1419 C CA . TYR A 1 176 ? 5.374 3.447 -15.509 1.00 92.25 176 TYR A CA 1
ATOM 1420 C C . TYR A 1 176 ? 6.329 2.263 -15.302 1.00 92.25 176 TYR A C 1
ATOM 1422 O O . TYR A 1 176 ? 6.095 1.177 -15.847 1.00 92.25 176 TYR A O 1
ATOM 1430 N N . LEU A 1 177 ? 7.436 2.474 -14.580 1.00 92.62 177 LEU A N 1
ATOM 1431 C CA . LEU A 1 177 ? 8.293 1.394 -14.104 1.00 92.62 177 LEU A CA 1
ATOM 1432 C C . LEU A 1 177 ? 7.714 0.874 -12.785 1.00 92.62 177 LEU A C 1
ATOM 1434 O O . LEU A 1 177 ? 7.787 1.557 -11.767 1.00 92.62 177 LEU A O 1
ATOM 1438 N N . LEU A 1 178 ? 7.122 -0.320 -12.836 1.00 90.62 178 LEU A N 1
ATOM 1439 C CA . LEU A 1 178 ? 6.481 -0.951 -11.684 1.00 90.62 178 LEU A CA 1
ATOM 1440 C C . LEU A 1 178 ? 7.520 -1.615 -10.772 1.00 90.62 178 LEU A C 1
ATOM 1442 O O . LEU A 1 178 ? 7.503 -1.417 -9.560 1.00 90.62 178 LEU A O 1
ATOM 1446 N N . GLU A 1 179 ? 8.444 -2.352 -11.390 1.00 88.38 179 GLU A N 1
ATOM 1447 C CA . GLU A 1 179 ? 9.548 -3.050 -10.731 1.00 88.38 179 GLU A CA 1
ATOM 1448 C C . GLU A 1 179 ? 10.718 -3.193 -11.716 1.00 88.38 179 GLU A C 1
ATOM 1450 O O . GLU A 1 179 ? 10.499 -3.409 -12.913 1.00 88.38 179 GLU A O 1
ATOM 1455 N N . GLY A 1 180 ? 11.964 -3.095 -11.259 1.00 82.56 180 GLY A N 1
ATOM 1456 C CA . GLY A 1 180 ? 13.116 -3.351 -12.121 1.00 82.56 180 GLY A CA 1
ATOM 1457 C C . GLY A 1 180 ? 14.440 -2.846 -11.567 1.00 82.56 180 GLY A C 1
ATOM 1458 O O . GLY A 1 180 ? 14.663 -1.643 -11.463 1.00 82.56 180 GLY A O 1
ATOM 1459 N N . MET A 1 181 ? 15.361 -3.781 -11.334 1.00 74.88 181 MET A N 1
ATOM 1460 C CA . MET A 1 181 ? 16.762 -3.521 -10.999 1.00 74.88 181 MET A CA 1
ATOM 1461 C C . MET A 1 181 ? 17.671 -4.119 -12.072 1.00 74.88 181 MET A C 1
ATOM 1463 O O . MET A 1 181 ? 17.362 -5.168 -12.640 1.00 74.88 181 MET A O 1
ATOM 1467 N N . THR A 1 182 ? 18.822 -3.491 -12.317 1.00 68.75 182 THR A N 1
ATOM 1468 C CA . THR A 1 182 ? 19.812 -3.972 -13.298 1.00 68.75 182 THR A CA 1
ATOM 1469 C C . THR A 1 182 ? 20.249 -5.413 -13.035 1.00 68.75 182 THR A C 1
ATOM 1471 O O . THR A 1 182 ? 20.370 -6.191 -13.978 1.00 68.75 182 THR A O 1
ATOM 1474 N N . GLU A 1 183 ? 20.416 -5.796 -11.768 1.00 76.31 183 GLU A N 1
ATOM 1475 C CA . GLU A 1 183 ? 20.844 -7.140 -11.352 1.00 76.31 183 GLU A CA 1
ATOM 1476 C C . GLU A 1 183 ? 19.854 -8.246 -11.745 1.00 76.31 183 GL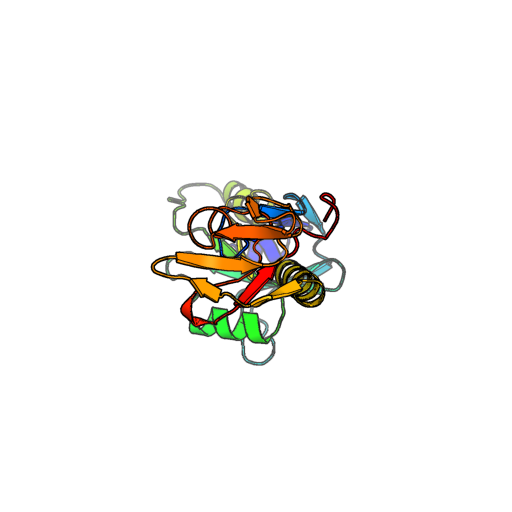U A C 1
ATOM 1478 O O . GLU A 1 183 ? 20.248 -9.391 -11.956 1.00 76.31 183 GLU A O 1
ATOM 1483 N N . ARG A 1 184 ? 18.567 -7.910 -11.903 1.00 80.19 184 ARG A N 1
ATOM 1484 C CA . ARG A 1 184 ? 17.528 -8.874 -12.294 1.00 80.19 184 ARG A CA 1
ATOM 1485 C C . ARG A 1 184 ? 17.527 -9.177 -13.792 1.00 80.19 184 ARG A C 1
ATOM 1487 O O . ARG A 1 184 ? 16.893 -10.142 -14.214 1.00 80.19 184 ARG A O 1
ATOM 1494 N N . GLY A 1 185 ? 18.187 -8.352 -14.609 1.00 90.44 185 GLY A N 1
ATOM 1495 C CA . GLY A 1 185 ? 18.237 -8.513 -16.064 1.00 90.44 185 GLY A CA 1
ATOM 1496 C C . GLY A 1 185 ? 16.939 -8.152 -16.806 1.00 90.44 185 GLY A C 1
ATOM 1497 O O . GLY A 1 185 ? 16.847 -8.368 -18.017 1.00 90.44 185 GLY A O 1
ATOM 1498 N N . TYR A 1 186 ? 15.923 -7.618 -16.120 1.00 93.38 186 TYR A N 1
ATOM 1499 C CA . TYR A 1 186 ? 14.664 -7.175 -16.721 1.00 93.38 186 TYR A CA 1
ATOM 1500 C C . TYR A 1 186 ? 13.981 -6.074 -15.902 1.00 93.38 186 TYR A C 1
ATOM 1502 O O . TYR A 1 186 ? 14.268 -5.884 -14.721 1.00 93.38 186 TYR A O 1
ATOM 1510 N N . ILE A 1 187 ? 13.025 -5.399 -16.541 1.00 94.62 187 ILE A N 1
ATOM 1511 C CA . ILE A 1 187 ? 12.057 -4.502 -15.909 1.00 94.62 187 ILE A CA 1
ATOM 1512 C C . ILE A 1 187 ? 10.619 -4.979 -16.147 1.00 94.62 187 ILE A C 1
ATOM 1514 O O . ILE A 1 187 ? 10.338 -5.645 -17.145 1.00 94.62 187 ILE A O 1
ATOM 1518 N N . CYS A 1 188 ? 9.707 -4.573 -15.274 1.00 94.94 188 CYS A N 1
ATOM 1519 C CA . CYS A 1 188 ? 8.260 -4.706 -15.401 1.00 94.94 188 CYS A CA 1
ATOM 1520 C C . CYS A 1 188 ? 7.677 -3.328 -15.732 1.00 94.94 188 CYS A C 1
ATOM 1522 O O . CYS A 1 188 ? 7.638 -2.424 -14.895 1.00 94.94 188 CYS A O 1
ATOM 1524 N N . CYS A 1 189 ? 7.269 -3.143 -16.988 1.00 94.62 189 CYS A N 1
ATOM 1525 C CA . CYS A 1 189 ? 6.817 -1.856 -17.508 1.00 94.62 189 CYS A CA 1
ATOM 1526 C C . CYS A 1 189 ? 5.322 -1.874 -17.829 1.00 94.62 189 CYS A C 1
ATOM 1528 O O . CYS A 1 189 ? 4.864 -2.669 -18.654 1.00 94.62 189 CYS A O 1
ATOM 1530 N N . ILE A 1 190 ? 4.583 -0.926 -17.259 1.00 94.69 190 ILE A N 1
ATOM 1531 C CA . ILE A 1 190 ? 3.153 -0.737 -17.529 1.00 94.69 190 ILE A CA 1
ATOM 1532 C C . ILE A 1 190 ? 2.869 0.417 -18.499 1.00 94.69 190 ILE A C 1
ATOM 1534 O O . ILE A 1 190 ? 1.720 0.752 -18.728 1.00 94.69 190 ILE A O 1
ATOM 1538 N N . GLY A 1 191 ? 3.888 1.003 -19.137 1.00 94.06 191 GLY A N 1
ATOM 1539 C CA . GLY A 1 191 ? 3.730 2.191 -19.997 1.00 94.06 191 GLY A CA 1
ATOM 1540 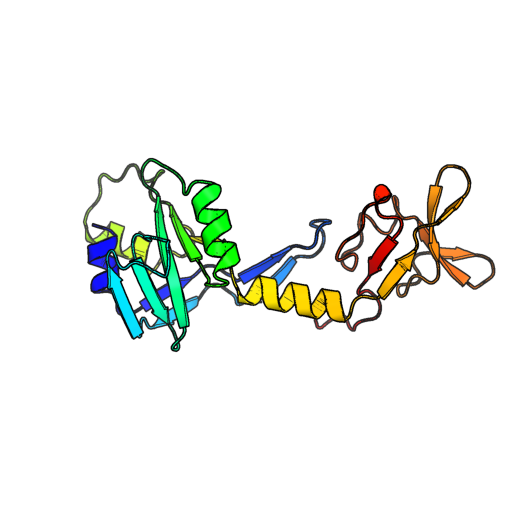C C . GLY A 1 191 ? 2.970 1.969 -21.309 1.00 94.06 191 GLY A C 1
ATOM 1541 O O . GLY A 1 191 ? 2.926 2.862 -22.142 1.00 94.06 191 GLY A O 1
ATOM 1542 N N . HIS A 1 192 ? 2.461 0.760 -21.537 1.00 94.38 192 HIS A N 1
ATOM 1543 C CA . HIS A 1 192 ? 1.584 0.428 -22.660 1.00 94.38 192 HIS A CA 1
ATOM 1544 C C . HIS A 1 192 ? 0.099 0.463 -22.268 1.00 94.38 192 HIS A C 1
ATOM 1546 O O . HIS A 1 192 ? -0.757 0.424 -23.148 1.00 94.38 192 HIS A O 1
ATOM 1552 N N . LEU A 1 193 ? -0.192 0.469 -20.966 1.00 92.50 193 LEU A N 1
ATOM 1553 C CA . LEU A 1 193 ? -1.538 0.616 -20.440 1.00 92.50 193 LEU A CA 1
ATOM 1554 C C . LEU A 1 193 ? -1.968 2.090 -20.561 1.00 92.50 193 LEU A C 1
ATOM 1556 O O . LEU A 1 193 ? -1.101 2.966 -20.557 1.00 92.50 193 LEU A O 1
ATOM 1560 N N . PRO A 1 194 ? -3.277 2.368 -20.694 1.00 80.38 194 PRO A N 1
ATOM 1561 C CA . PRO A 1 194 ? -3.797 3.736 -20.704 1.00 80.38 194 PRO A CA 1
ATOM 1562 C C . PRO A 1 194 ? -3.482 4.456 -19.386 1.00 80.38 194 PRO A C 1
ATOM 1564 O O . PRO A 1 194 ? -3.266 3.808 -18.369 1.00 80.38 194 PRO A O 1
ATOM 1567 N N . ASP A 1 195 ? -3.479 5.789 -19.386 1.00 69.38 195 ASP A N 1
ATOM 1568 C CA . ASP A 1 195 ? -3.076 6.574 -18.208 1.00 69.38 195 ASP A CA 1
ATOM 1569 C C . ASP A 1 195 ? -4.060 6.434 -17.020 1.00 69.38 195 ASP A C 1
ATOM 1571 O O . ASP A 1 195 ? -3.653 6.566 -15.863 1.00 69.38 195 ASP A O 1
ATOM 1575 N N . GLU A 1 196 ? -5.320 6.075 -17.298 1.00 60.97 196 GLU A N 1
ATOM 1576 C CA . GLU A 1 196 ? -6.429 5.873 -16.344 1.00 60.97 196 GLU A CA 1
ATOM 1577 C C . GLU A 1 196 ? -6.430 4.476 -15.680 1.00 60.97 196 GLU A C 1
ATOM 1579 O O . GLU A 1 196 ? -7.419 3.742 -15.727 1.00 60.97 196 GLU A O 1
ATOM 1584 N N . ILE A 1 197 ? -5.301 4.088 -15.083 1.00 59.03 197 ILE A N 1
ATOM 1585 C CA . ILE A 1 197 ? -5.195 2.911 -14.194 1.00 59.03 197 ILE A CA 1
ATOM 1586 C C . ILE A 1 197 ? -5.548 3.313 -12.772 1.00 59.03 197 ILE A C 1
ATOM 1588 O O . ILE A 1 197 ? -4.949 4.315 -12.315 1.00 59.03 197 ILE A O 1
#

Sequence (197 aa):
MAKDILSKAAYIALPPVELYFETGRRLLRLSDARKYKIDRVRVESSIENIRPDLILTIGGRDLIVEVFVTHKVDDEKVSRIKRLGVSAIEIDLSHSIWDGTREDMSSLVVDEWFFKNWIFNARAVQEFDRLMGLALKKPTIVRGFSTHVDLCPLKKRTYKGRPYASFNDDCVGCEYLLEGMTERGYICCIGHLPDEI

Radius of gyration: 21.63 Å; chains: 1; bounding box: 49×34×66 Å

Foldseek 3Di:
DLLVLVQPDQKAWAAWDWAAFPLSQDIDTPGHTDIFGFPHKDAQDDDPPDGARIWTQTPNAIEGEHEDAPDDDDPVNLVVCVVVLGKYKYQYPNPPPPPDDPVVVSCSSGPDNVSIDTSDDSVNVVVLVVLLVQWDKFFWDDDPPWIKTWQDLVLPDDDPRTGIDTCVPDVSNDNQFRDDDVVVRTTGGPSNPDPPD

pLDDT: mean 88.07, std 10.67, range [51.31, 97.81]